Protein 5WXX (pdb70)

Structure (mmCIF, N/CA/C/O backbone):
data_5WXX
#
_entry.id   5WXX
#
_cell.length_a   128.751
_cell.length_b   128.751
_cell.length_c   46.182
_cell.angle_alpha   90.00
_cell.angle_beta   90.00
_cell.angle_gamma   120.00
#
_symmetry.space_group_name_H-M   'P 32 2 1'
#
loop_
_entity.id
_entity.type
_entity.pdbx_description
1 polymer McyF
2 non-polymer 'CITRIC ACID'
3 water water
#
loop_
_atom_site.group_PDB
_atom_site.id
_atom_site.type_symbol
_atom_site.label_atom_id
_atom_site.label_alt_id
_atom_site.label_comp_id
_atom_site.label_asym_id
_atom_site.label_entity_id
_atom_site.label_seq_id
_atom_site.pdbx_PDB_ins_code
_atom_site.Cartn_x
_atom_site.Cartn_y
_atom_site.Cartn_z
_atom_site.occupancy
_atom_site.B_iso_or_equiv
_atom_site.auth_seq_id
_atom_site.auth_comp_id
_atom_site.auth_asym_id
_atom_site.auth_atom_id
_atom_site.pdbx_PDB_model_num
ATOM 1 N N . LEU A 1 14 ? 23.755 40.951 16.592 1.00 67.45 5 LEU A N 1
ATOM 2 C CA . LEU A 1 14 ? 24.216 42.273 16.039 1.00 67.36 5 LEU A CA 1
ATOM 3 C C . LEU A 1 14 ? 23.316 42.764 14.892 1.00 62.16 5 LEU A C 1
ATOM 4 O O . LEU A 1 14 ? 23.060 42.012 13.947 1.00 61.21 5 LEU A O 1
ATOM 9 N N . PRO A 1 15 ? 22.844 44.026 14.965 1.00 56.98 6 PRO A N 1
ATOM 10 C CA . PRO A 1 15 ? 21.857 44.491 13.991 1.00 55.27 6 PRO A CA 1
ATOM 11 C C . PRO A 1 15 ? 22.485 44.897 12.649 1.00 53.71 6 PRO A C 1
ATOM 12 O O . PRO A 1 15 ? 23.499 45.598 12.628 1.00 52.45 6 PRO A O 1
ATOM 16 N N . ILE A 1 16 ? 21.877 44.453 11.549 1.00 50.74 7 ILE A N 1
ATOM 17 C CA . ILE A 1 16 ? 22.361 44.730 10.191 1.00 48.75 7 ILE A CA 1
ATOM 18 C C . ILE A 1 16 ? 21.395 45.662 9.447 1.00 47.30 7 ILE A C 1
ATOM 19 O O . ILE A 1 16 ? 20.201 45.376 9.352 1.00 45.61 7 ILE A O 1
ATOM 24 N N . LEU A 1 17 ? 21.927 46.762 8.911 1.00 45.80 8 LEU A N 1
ATOM 25 C CA . LEU A 1 17 ? 21.185 47.631 7.997 1.00 44.20 8 LEU A CA 1
ATOM 26 C C . LEU A 1 17 ? 21.353 47.131 6.567 1.00 43.34 8 LEU A C 1
ATOM 27 O O . LEU A 1 17 ? 22.474 46.918 6.115 1.00 43.86 8 LEU A O 1
ATOM 32 N N . GLY A 1 18 ? 20.234 46.935 5.874 1.00 42.20 9 GLY A N 1
ATOM 33 C CA . GLY A 1 18 ? 20.220 46.642 4.447 1.00 41.34 9 GLY A CA 1
ATOM 34 C C . GLY A 1 18 ? 19.902 47.910 3.673 1.00 41.35 9 GLY A C 1
ATOM 35 O O . GLY A 1 18 ? 18.980 48.637 4.033 1.00 42.63 9 GLY A O 1
ATOM 36 N N . VAL A 1 19 ? 20.665 48.175 2.616 1.00 40.42 10 VAL A N 1
ATOM 37 C CA . VAL A 1 19 ? 20.479 49.367 1.793 1.00 40.19 10 VAL A CA 1
ATOM 38 C C . VAL A 1 19 ? 20.216 48.948 0.354 1.00 39.64 10 VAL A C 1
ATOM 39 O O . VAL A 1 19 ? 21.101 48.419 -0.316 1.00 39.21 10 VAL A O 1
ATOM 43 N N . LEU A 1 20 ? 18.987 49.167 -0.105 1.00 39.87 11 LEU A N 1
ATOM 44 C CA . LEU A 1 20 ? 18.658 49.004 -1.510 1.00 40.95 11 LEU A CA 1
ATOM 45 C C . LEU A 1 20 ? 19.065 50.300 -2.206 1.00 39.77 11 LEU A C 1
ATOM 46 O O . LEU A 1 20 ? 18.365 51.302 -2.128 1.00 40.30 11 LEU A O 1
ATOM 51 N N . GLY A 1 21 ? 20.223 50.251 -2.859 1.00 40.09 12 GLY A N 1
ATOM 52 C CA . GLY A 1 21 ? 20.937 51.421 -3.347 1.00 38.97 12 GLY A CA 1
ATOM 53 C C . GLY A 1 21 ? 21.142 51.405 -4.845 1.00 39.20 12 GLY A C 1
ATOM 54 O O . GLY A 1 21 ? 20.461 50.684 -5.574 1.00 41.15 12 GLY A O 1
ATOM 55 N N . GLY A 1 22 ? 22.114 52.191 -5.293 1.00 39.00 13 GLY A N 1
ATOM 56 C CA . GLY A 1 22 ? 22.426 52.328 -6.709 1.00 38.60 13 GLY A CA 1
ATOM 57 C C . GLY A 1 22 ? 21.543 53.344 -7.404 1.00 39.03 13 GLY A C 1
ATOM 58 O O . GLY A 1 22 ? 21.529 53.406 -8.632 1.00 36.60 13 GLY A O 1
ATOM 67 N N . GLY A 1 24 ? 21.134 57.174 -7.025 1.00 36.57 15 GLY A N 1
ATOM 68 C CA . GLY A 1 24 ? 22.243 56.667 -7.843 1.00 37.53 15 GLY A CA 1
ATOM 69 C C . GLY A 1 24 ? 23.417 56.072 -7.060 1.00 38.58 15 GLY A C 1
ATOM 70 O O . GLY A 1 24 ? 23.417 56.077 -5.827 1.00 37.05 15 GLY A O 1
ATOM 71 N N . PRO A 1 25 ? 24.430 55.548 -7.779 1.00 39.04 16 PRO A N 1
ATOM 72 C CA . PRO A 1 25 ? 25.591 54.914 -7.146 1.00 38.11 16 PRO A CA 1
ATOM 73 C C . PRO A 1 25 ? 26.514 55.856 -6.376 1.00 36.48 16 PRO A C 1
ATOM 74 O O . PRO A 1 25 ? 27.077 55.455 -5.352 1.00 34.39 16 PRO A O 1
ATOM 78 N N . VAL A 1 26 ? 26.669 57.086 -6.864 1.00 35.09 17 VAL A N 1
ATOM 79 C CA . VAL A 1 26 ? 27.564 58.057 -6.238 1.00 35.54 17 VAL A CA 1
ATOM 80 C C . VAL A 1 26 ? 27.098 58.401 -4.825 1.00 36.70 17 VAL A C 1
ATOM 81 O O . VAL A 1 26 ? 27.907 58.405 -3.888 1.00 34.44 17 VAL A O 1
ATOM 85 N N . VAL A 1 27 ? 25.801 58.665 -4.668 1.00 36.46 18 VAL A N 1
ATOM 86 C CA . VAL A 1 27 ? 25.251 58.930 -3.335 1.00 36.15 18 VAL A CA 1
ATOM 87 C C . VAL A 1 27 ? 25.214 57.679 -2.452 1.00 34.98 18 VAL A C 1
ATOM 88 O O . VAL A 1 27 ? 25.356 57.783 -1.234 1.00 36.01 18 VAL A O 1
ATOM 92 N N . THR A 1 28 ? 25.025 56.508 -3.059 1.00 34.18 19 THR A N 1
ATOM 93 C CA . THR A 1 28 ? 25.037 55.241 -2.318 1.00 35.03 19 THR A CA 1
ATOM 94 C C . THR A 1 28 ? 26.387 55.007 -1.639 1.00 35.01 19 THR A C 1
ATOM 95 O O . THR A 1 28 ? 26.438 54.647 -0.464 1.00 36.10 19 THR A O 1
ATOM 99 N N . ALA A 1 29 ? 27.469 55.227 -2.383 1.00 33.91 20 ALA A N 1
ATOM 100 C CA . ALA A 1 29 ? 28.818 55.061 -1.861 1.00 33.80 20 ALA A CA 1
ATOM 101 C C . ALA A 1 29 ? 29.103 56.108 -0.790 1.00 34.15 20 ALA A C 1
ATOM 102 O O . ALA A 1 29 ? 29.673 55.805 0.261 1.00 33.88 20 ALA A O 1
ATOM 104 N N . GLU A 1 30 ? 28.680 57.337 -1.051 1.00 34.81 21 GLU A N 1
ATOM 105 C CA . GLU A 1 30 ? 28.842 58.411 -0.084 1.00 35.82 21 GLU A CA 1
ATOM 106 C C . GLU A 1 30 ? 28.040 58.172 1.212 1.00 35.38 21 GLU A C 1
ATOM 107 O O . GLU A 1 30 ? 28.521 58.505 2.291 1.00 34.38 21 GLU A O 1
ATOM 113 N N . PHE A 1 31 ? 26.850 57.577 1.106 1.00 34.21 22 PHE A N 1
ATOM 114 C CA . PHE A 1 31 ? 26.041 57.232 2.283 1.00 33.97 22 PHE A CA 1
ATOM 115 C C . PHE A 1 31 ? 26.741 56.201 3.174 1.00 35.46 22 PHE A C 1
ATOM 116 O O . PHE A 1 31 ? 26.756 56.345 4.394 1.00 34.50 22 PHE A O 1
ATOM 124 N N . LEU A 1 32 ? 27.305 55.162 2.562 1.00 36.24 23 LEU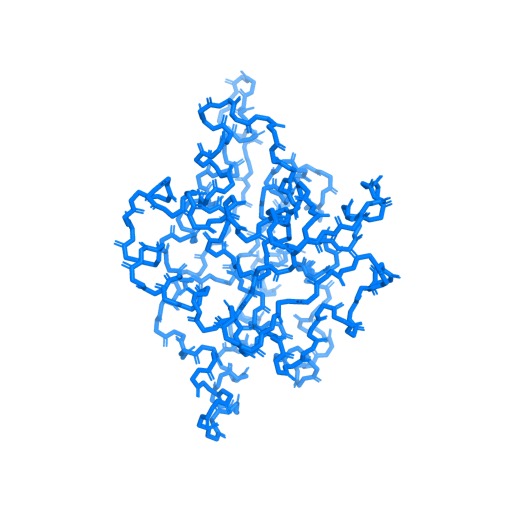 A N 1
ATOM 125 C CA . LEU A 1 32 ? 28.066 54.155 3.300 1.00 37.07 23 LEU A CA 1
ATOM 126 C C . LEU A 1 32 ? 29.254 54.790 4.035 1.00 37.55 23 LEU A C 1
ATOM 127 O O . LEU A 1 32 ? 29.554 54.443 5.178 1.00 36.79 23 LEU A O 1
ATOM 132 N N . LYS A 1 33 ? 29.914 55.727 3.365 1.00 37.19 24 LYS A N 1
ATOM 133 C CA . LYS A 1 33 ? 30.995 56.486 3.967 1.00 38.52 24 LYS A CA 1
ATOM 134 C C . LYS A 1 33 ? 30.485 57.306 5.164 1.00 38.08 24 LYS A C 1
ATOM 135 O O . LYS A 1 33 ? 31.098 57.294 6.233 1.00 36.07 24 LYS A O 1
ATOM 141 N N . SER A 1 34 ? 29.345 57.975 4.989 1.00 36.35 25 SER A N 1
ATOM 142 C CA . SER A 1 34 ? 28.703 58.724 6.074 1.00 37.03 25 SER A CA 1
ATOM 143 C C . SER A 1 34 ? 28.424 57.865 7.311 1.00 35.70 25 SER A C 1
ATOM 144 O O . SER A 1 34 ? 28.618 58.325 8.430 1.00 36.01 25 SER A O 1
ATOM 147 N N . ILE A 1 35 ? 27.980 56.629 7.099 1.00 34.83 26 ILE A N 1
ATOM 148 C CA . ILE A 1 35 ? 27.668 55.722 8.202 1.00 36.53 26 ILE A CA 1
ATOM 149 C C . ILE A 1 35 ? 28.869 55.535 9.137 1.00 38.83 26 ILE A C 1
ATOM 150 O O . ILE A 1 35 ? 28.703 55.523 10.361 1.00 39.60 26 ILE A O 1
ATOM 155 N N . TYR A 1 36 ? 30.069 55.427 8.569 1.00 39.17 27 TYR A N 1
ATOM 156 C CA . TYR A 1 36 ? 31.271 55.229 9.378 1.00 39.48 27 TYR A CA 1
ATOM 157 C C . TYR A 1 36 ? 31.895 56.526 9.860 1.00 40.79 27 TYR A C 1
ATOM 158 O O . TYR A 1 36 ? 32.435 56.561 10.965 1.00 42.81 27 TYR A O 1
ATOM 167 N N . GLU A 1 37 ? 31.804 57.589 9.061 1.00 40.94 28 GLU A N 1
ATOM 168 C CA . GLU A 1 37 ? 32.201 58.929 9.512 1.00 43.77 28 GLU A CA 1
ATOM 169 C C . GLU A 1 37 ? 31.440 59.391 10.755 1.00 44.36 28 GLU A C 1
ATOM 170 O O . GLU A 1 37 ? 32.022 60.025 11.628 1.00 43.59 28 GLU A O 1
ATOM 176 N N . TYR A 1 38 ? 30.143 59.084 10.811 1.00 45.62 29 TYR A N 1
ATOM 177 C CA . TYR A 1 38 ? 29.277 59.472 11.937 1.00 48.65 29 TYR A CA 1
ATOM 178 C C . TYR A 1 38 ? 29.345 58.519 13.141 1.00 49.06 29 TYR A C 1
ATOM 179 O O . TYR A 1 38 ? 28.952 58.897 14.246 1.00 49.73 29 TYR A O 1
ATOM 188 N N . ASN A 1 39 ? 29.805 57.286 12.924 1.00 48.24 30 ASN A N 1
ATOM 189 C CA . ASN A 1 39 ? 29.943 56.296 13.988 1.00 46.83 30 ASN A CA 1
ATOM 190 C C . ASN A 1 39 ? 31.390 55.821 14.134 1.00 45.54 30 ASN A C 1
ATOM 191 O O . ASN A 1 39 ? 31.666 54.631 13.991 1.00 45.00 30 ASN A O 1
ATOM 196 N N . PRO A 1 40 ? 32.321 56.747 14.429 1.00 45.56 31 PRO A N 1
ATOM 197 C CA . PRO A 1 40 ? 33.698 56.308 14.640 1.00 48.20 31 PRO A CA 1
ATOM 198 C C . PRO A 1 40 ? 33.789 55.378 15.849 1.00 49.59 31 PRO A C 1
ATOM 199 O O . PRO A 1 40 ? 33.148 55.633 16.870 1.00 49.53 31 PRO A O 1
ATOM 203 N N . PHE A 1 41 ? 34.541 54.294 15.709 1.00 50.14 32 PHE A N 1
ATOM 204 C CA . PHE A 1 41 ? 34.743 53.362 16.817 1.00 52.81 32 PHE A CA 1
ATOM 205 C C . PHE A 1 41 ? 35.640 53.961 17.904 1.00 50.99 32 PHE A C 1
ATOM 206 O O . PHE A 1 41 ? 36.434 54.870 17.644 1.00 49.82 32 PHE A O 1
ATOM 214 N N . ILE A 1 42 ? 35.479 53.459 19.125 1.00 54.14 33 ILE A N 1
ATOM 215 C CA . ILE A 1 42 ? 36.250 53.928 20.277 1.00 54.86 33 ILE A CA 1
ATOM 216 C C . ILE A 1 42 ? 37.576 53.173 20.358 1.00 53.25 33 ILE A C 1
ATOM 217 O O . ILE A 1 42 ? 38.628 53.784 20.248 1.00 52.32 33 ILE A O 1
ATOM 222 N N . ASP A 1 43 ? 37.513 51.859 20.560 1.00 52.69 34 ASP A N 1
ATOM 223 C CA . ASP A 1 43 ? 38.709 51.032 20.772 1.00 56.34 34 ASP A CA 1
ATOM 224 C C . ASP A 1 43 ? 39.010 50.147 19.575 1.00 57.00 34 ASP A C 1
ATOM 225 O O . ASP A 1 43 ? 40.118 50.171 19.042 1.00 56.97 34 ASP A O 1
ATOM 230 N N . LYS A 1 44 ? 38.020 49.345 19.194 1.00 57.22 35 LYS A N 1
ATOM 231 C CA . LYS A 1 44 ? 38.143 48.383 18.118 1.00 57.86 35 LYS A CA 1
ATOM 232 C C . LYS A 1 44 ? 37.119 48.643 17.007 1.00 57.15 35 LYS A C 1
ATOM 233 O O . LYS A 1 44 ? 35.966 49.003 17.256 1.00 54.27 35 LYS A O 1
ATOM 239 N N . GLU A 1 45 ? 37.595 48.436 15.784 1.00 53.87 36 GLU A N 1
ATOM 240 C CA . GLU A 1 45 ? 36.814 48.352 14.539 1.00 51.00 36 GLU A CA 1
ATOM 241 C C . GLU A 1 45 ? 35.555 47.496 14.642 1.00 47.09 36 GLU A C 1
ATOM 242 O O . GLU A 1 45 ? 34.536 47.786 14.005 1.00 45.39 36 GLU A O 1
ATOM 248 N N . GLN A 1 46 ? 35.655 46.433 15.439 1.00 45.06 37 GLN A N 1
ATOM 249 C CA . GLN A 1 46 ? 34.576 45.457 15.661 1.00 43.46 37 GLN A CA 1
ATOM 250 C C . GLN A 1 46 ? 33.296 46.051 16.274 1.00 41.82 37 GLN A C 1
ATOM 251 O O . GLN A 1 46 ? 32.251 45.407 16.249 1.00 42.09 37 GLN A O 1
ATOM 257 N N . GLU A 1 47 ? 33.383 47.264 16.816 1.00 40.79 38 GLU A N 1
ATOM 258 C CA . GLU A 1 47 ? 32.209 48.012 17.279 1.00 44.12 38 GLU A CA 1
ATOM 259 C C . GLU A 1 47 ? 31.337 48.583 16.149 1.00 45.31 38 GLU A C 1
ATOM 260 O O . GLU A 1 47 ? 30.172 48.907 16.378 1.00 44.75 38 GLU A O 1
ATOM 266 N N . SER A 1 48 ? 31.899 48.738 14.949 1.00 45.44 39 SER A N 1
ATOM 267 C CA . SER A 1 48 ? 31.307 49.611 13.931 1.00 43.10 39 SER A CA 1
ATOM 268 C C . SER A 1 48 ? 30.071 49.008 13.249 1.00 41.84 39 SER A C 1
ATOM 269 O O . SER A 1 48 ? 29.893 47.794 13.271 1.00 41.71 39 SER A O 1
ATOM 272 N N . PRO A 1 49 ? 29.205 49.861 12.653 1.00 41.25 40 PRO A N 1
ATOM 273 C CA . PRO A 1 49 ? 27.978 49.405 11.984 1.00 40.71 40 PRO A CA 1
ATOM 274 C C . PRO A 1 49 ? 28.144 48.306 10.931 1.00 40.85 40 PRO A C 1
ATOM 275 O O . PRO A 1 49 ? 29.045 48.374 10.097 1.00 41.86 40 PRO A O 1
ATOM 279 N N . ASN A 1 50 ? 27.260 47.315 10.978 1.00 40.71 41 ASN A N 1
ATOM 280 C CA . ASN A 1 50 ? 27.201 46.260 9.984 1.00 41.47 41 ASN A CA 1
ATOM 281 C C . ASN A 1 50 ? 26.134 46.603 8.946 1.00 41.77 41 ASN A C 1
ATOM 282 O O . ASN A 1 50 ? 24.965 46.800 9.292 1.00 41.46 41 ASN A O 1
ATOM 287 N N . VAL A 1 51 ? 26.550 46.675 7.682 1.00 39.84 42 VAL A N 1
ATOM 288 C CA . VAL A 1 51 ? 25.716 47.185 6.602 1.00 39.51 42 VAL A CA 1
ATOM 289 C C . VAL A 1 51 ? 25.847 46.297 5.367 1.00 39.84 42 VAL A C 1
ATOM 290 O O . VAL A 1 51 ? 26.956 45.882 5.016 1.00 39.55 42 VAL A O 1
ATOM 294 N N . ILE A 1 52 ? 24.713 46.007 4.727 1.00 39.06 43 ILE A N 1
ATOM 295 C CA . ILE A 1 52 ? 24.682 45.347 3.425 1.00 39.63 43 ILE A CA 1
ATOM 296 C C . ILE A 1 52 ? 24.186 46.366 2.420 1.00 40.12 43 ILE A C 1
ATOM 297 O O . ILE A 1 52 ? 23.102 46.915 2.598 1.00 41.96 43 ILE A O 1
ATOM 302 N N . VAL A 1 53 ? 24.972 46.619 1.372 1.00 39.43 44 VAL A N 1
ATOM 303 C CA . VAL A 1 53 ? 24.588 47.551 0.318 1.00 38.82 44 VAL A CA 1
ATOM 304 C C . VAL A 1 53 ? 24.392 46.779 -0.986 1.00 41.59 44 VAL A C 1
ATOM 305 O O . VAL A 1 53 ? 25.299 46.074 -1.429 1.00 42.83 44 VAL A O 1
ATOM 309 N N . PHE A 1 54 ? 23.191 46.887 -1.562 1.00 41.18 45 PHE A N 1
ATOM 310 C CA . PHE A 1 54 ? 22.913 46.472 -2.941 1.00 40.87 45 PHE A CA 1
ATOM 311 C C . PHE A 1 54 ? 22.953 47.735 -3.787 1.00 40.34 45 PHE A C 1
ATOM 312 O O . PHE A 1 54 ? 21.951 48.438 -3.900 1.00 42.00 45 PHE A O 1
ATOM 320 N N . SER A 1 55 ? 24.116 48.045 -4.348 1.00 40.80 46 SER A N 1
ATOM 321 C CA . SER A 1 55 ? 24.265 49.198 -5.224 1.00 39.15 46 SER A CA 1
ATOM 322 C C . SER A 1 55 ? 24.048 48.727 -6.652 1.00 40.61 46 SER A C 1
ATOM 323 O O . SER A 1 55 ? 24.986 48.279 -7.314 1.00 41.86 46 SER A O 1
ATOM 326 N N . PHE A 1 56 ? 22.800 48.814 -7.114 1.00 39.83 47 PHE A N 1
ATOM 327 C CA . PHE A 1 56 ? 22.428 48.396 -8.463 1.00 39.47 47 PHE A CA 1
ATOM 328 C C . PHE A 1 56 ? 21.974 49.583 -9.321 1.00 38.44 47 PHE A C 1
ATOM 329 O O . PHE A 1 56 ? 20.779 49.845 -9.416 1.00 39.27 47 PHE A O 1
ATOM 337 N N . PRO A 1 57 ? 22.921 50.301 -9.966 1.00 38.66 48 PRO A N 1
ATOM 338 C CA . PRO A 1 57 ? 22.532 51.410 -10.847 1.00 39.60 48 PRO A CA 1
ATOM 339 C C . PRO A 1 57 ? 21.655 51.017 -12.038 1.00 42.24 48 PRO A C 1
ATOM 340 O O . PRO A 1 57 ? 20.946 51.867 -12.566 1.00 42.63 48 PRO A O 1
ATOM 344 N N . SER A 1 58 ? 21.701 49.747 -12.440 1.00 44.45 49 SER A N 1
ATOM 345 C CA . SER A 1 58 ? 20.809 49.205 -13.468 1.00 46.96 49 SER A CA 1
ATOM 346 C C . SER A 1 58 ? 19.314 49.329 -13.136 1.00 47.40 49 SER A C 1
ATOM 347 O O . SER A 1 58 ? 18.480 49.143 -14.023 1.00 47.84 49 SER A O 1
ATOM 350 N N . ALA A 1 59 ? 18.980 49.594 -11.868 1.00 48.72 50 ALA A N 1
ATOM 351 C CA . ALA A 1 59 ? 17.624 50.014 -11.473 1.00 47.63 50 ALA A CA 1
ATOM 352 C C . ALA A 1 59 ? 17.094 51.018 -12.489 1.00 46.51 50 ALA A C 1
ATOM 353 O O . ALA A 1 59 ? 17.780 52.001 -12.774 1.00 46.34 50 ALA A O 1
ATOM 355 N N . PRO A 1 60 ? 15.894 50.779 -13.052 1.00 46.25 51 PRO A N 1
ATOM 356 C CA . PRO A 1 60 ? 15.336 51.756 -14.005 1.00 48.09 51 PRO A CA 1
ATOM 357 C C . PRO A 1 60 ? 15.286 53.189 -13.454 1.00 47.50 51 PRO A C 1
ATOM 358 O O . PRO A 1 60 ? 15.075 53.369 -12.252 1.00 46.16 51 PRO A O 1
ATOM 362 N N . ASP A 1 61 ? 15.500 54.179 -14.326 1.00 47.98 52 ASP A N 1
ATOM 363 C CA . ASP A 1 61 ? 15.307 55.600 -13.992 1.00 50.16 52 ASP A CA 1
ATOM 364 C C . ASP A 1 61 ? 13.936 55.768 -13.319 1.00 49.82 52 ASP A C 1
ATOM 365 O O . ASP A 1 61 ? 12.928 55.293 -13.848 1.00 50.22 52 ASP A O 1
ATOM 370 N N . ARG A 1 62 ? 13.912 56.413 -12.150 1.00 47.41 53 ARG A N 1
ATOM 371 C CA . ARG A 1 62 ? 12.692 56.492 -11.323 1.00 47.04 53 ARG A CA 1
ATOM 372 C C . ARG A 1 62 ? 11.629 57.405 -11.948 1.00 48.43 53 ARG A C 1
ATOM 373 O O . ARG A 1 62 ? 10.483 56.987 -12.136 1.00 45.12 53 ARG A O 1
ATOM 381 N N . THR A 1 63 ? 12.017 58.644 -12.252 1.00 49.09 54 THR A N 1
ATOM 382 C CA . THR A 1 63 ? 11.133 59.582 -12.948 1.00 52.42 54 THR A CA 1
ATOM 383 C C . THR A 1 63 ? 10.800 59.064 -14.355 1.00 54.68 54 THR A C 1
ATOM 384 O O . THR A 1 63 ? 9.647 59.162 -14.785 1.00 55.38 54 THR A O 1
ATOM 388 N N . GLY A 1 64 ? 11.798 58.500 -15.042 1.00 55.68 55 GLY A N 1
ATOM 389 C CA . GLY A 1 64 ? 11.606 57.834 -16.339 1.00 54.11 55 GLY A CA 1
ATOM 390 C C . GLY A 1 64 ? 10.511 56.778 -16.313 1.00 54.12 55 GLY A C 1
ATOM 391 O O . GLY A 1 64 ? 9.653 56.768 -17.191 1.00 54.84 55 GLY A O 1
ATOM 392 N N . SER A 1 65 ? 10.525 55.918 -15.290 1.00 53.96 56 SER A N 1
ATOM 393 C CA . SER A 1 65 ? 9.485 54.889 -15.097 1.00 56.35 56 SER A CA 1
ATOM 394 C C . SER A 1 65 ? 8.066 55.466 -14.935 1.00 58.56 56 SER A C 1
ATOM 395 O O . SER A 1 65 ? 7.083 54.811 -15.297 1.00 58.80 56 SER A O 1
ATOM 398 N N . ILE A 1 66 ? 7.973 56.673 -14.373 1.00 59.40 57 ILE A N 1
ATOM 399 C CA . ILE A 1 66 ? 6.704 57.394 -14.247 1.00 59.95 57 ILE A CA 1
ATOM 400 C C . ILE A 1 66 ? 6.318 58.064 -15.576 1.00 62.48 57 ILE A C 1
ATOM 401 O O . ILE A 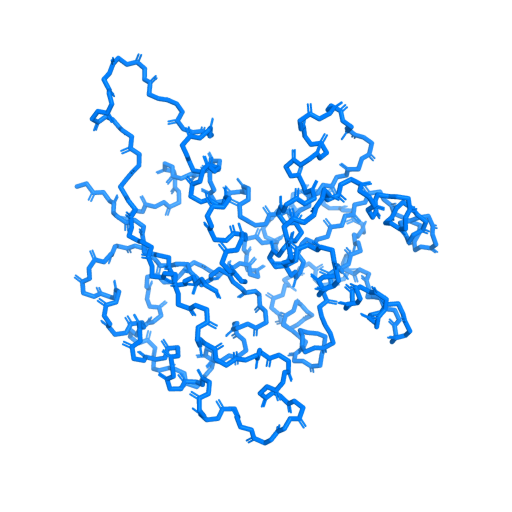1 66 ? 5.171 57.952 -16.001 1.00 61.18 57 ILE A O 1
ATOM 406 N N . ASP A 1 67 ? 7.266 58.759 -16.211 1.00 65.78 58 ASP A N 1
ATOM 407 C CA . ASP A 1 67 ? 7.013 59.490 -17.472 1.00 68.51 58 ASP A CA 1
ATOM 408 C C . ASP A 1 67 ? 6.670 58.563 -18.651 1.00 71.71 58 ASP A C 1
ATOM 409 O O . ASP A 1 67 ? 5.809 58.894 -19.468 1.00 72.93 58 ASP A O 1
ATOM 414 N N . SER A 1 68 ? 7.354 57.423 -18.741 1.00 73.27 59 SER A N 1
ATOM 415 C CA . SER A 1 68 ? 6.937 56.324 -19.619 1.00 73.95 59 SER A CA 1
ATOM 416 C C . SER A 1 68 ? 5.864 55.519 -18.870 1.00 75.85 59 SER A C 1
ATOM 417 O O . SER A 1 68 ? 5.460 55.898 -17.773 1.00 81.52 59 SER A O 1
ATOM 420 N N . GLY A 1 69 ? 5.407 54.407 -19.432 1.00 76.36 60 GLY A N 1
ATOM 421 C CA . GLY A 1 69 ? 4.351 53.617 -18.783 1.00 78.79 60 GLY A CA 1
ATOM 422 C C . GLY A 1 69 ? 4.828 52.503 -17.865 1.00 79.24 60 GLY A C 1
ATOM 423 O O . GLY A 1 69 ? 4.021 51.677 -17.433 1.00 82.49 60 GLY A O 1
ATOM 424 N N . LYS A 1 70 ? 6.118 52.501 -17.522 1.00 79.53 61 LYS A N 1
ATOM 425 C CA . LYS A 1 70 ? 6.798 51.291 -17.054 1.00 78.61 61 LYS A CA 1
ATOM 426 C C . LYS A 1 70 ? 7.034 51.264 -15.546 1.00 73.41 61 LYS A C 1
ATOM 427 O O . LYS A 1 70 ? 8.151 51.029 -15.075 1.00 75.29 61 LYS A O 1
ATOM 433 N N . GLU A 1 71 ? 5.959 51.479 -14.797 1.00 67.92 62 GLU A N 1
ATOM 434 C CA . GLU A 1 71 ? 6.009 51.425 -13.340 1.00 65.48 62 GLU A CA 1
ATOM 435 C C . GLU A 1 71 ? 6.111 49.985 -12.846 1.00 65.49 62 GLU A C 1
ATOM 436 O O . GLU A 1 71 ? 6.785 49.721 -11.846 1.00 62.83 62 GLU A O 1
ATOM 442 N N . ARG A 1 72 ? 5.462 49.061 -13.558 1.00 65.04 63 ARG A N 1
ATOM 443 C CA . ARG A 1 72 ? 5.487 47.638 -13.203 1.00 66.82 63 ARG A CA 1
ATOM 444 C C . ARG A 1 72 ? 6.910 47.085 -13.183 1.00 63.54 63 ARG A C 1
ATOM 445 O O . ARG A 1 72 ? 7.292 46.398 -12.235 1.00 61.77 63 ARG A O 1
ATOM 453 N N . GLU A 1 73 ? 7.673 47.388 -14.232 1.00 63.68 64 GLU A N 1
ATOM 454 C CA . GLU A 1 73 ? 9.097 47.030 -14.312 1.00 66.72 64 GLU A CA 1
ATOM 455 C C . GLU A 1 73 ? 9.852 47.494 -13.055 1.00 64.10 64 GLU A C 1
ATOM 456 O O . GLU A 1 73 ? 10.526 46.694 -12.398 1.00 61.74 64 GLU A O 1
ATOM 462 N N . PHE A 1 74 ? 9.704 48.774 -12.716 1.00 61.59 65 PHE A N 1
ATOM 463 C CA . PHE A 1 74 ? 10.388 49.351 -11.554 1.00 57.56 65 PHE A CA 1
ATOM 464 C C . PHE A 1 74 ? 9.945 48.741 -10.229 1.00 54.15 65 PHE A C 1
ATOM 465 O O . PHE A 1 74 ? 10.772 48.498 -9.349 1.00 53.64 65 PHE A O 1
ATOM 473 N N . ILE A 1 75 ? 8.645 48.505 -10.087 1.00 53.47 66 ILE A N 1
ATOM 474 C CA . ILE A 1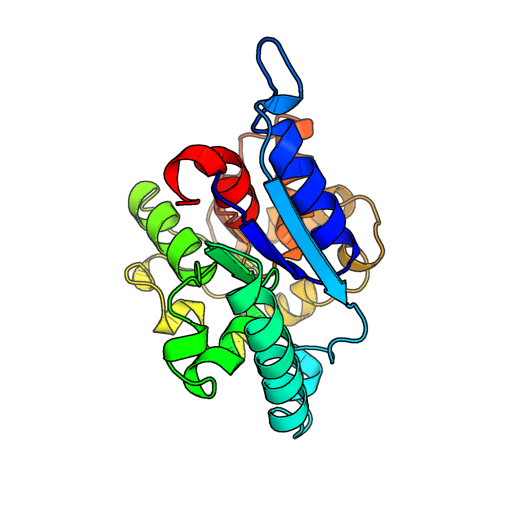 75 ? 8.100 47.916 -8.862 1.00 54.33 66 ILE A CA 1
ATOM 475 C C . ILE A 1 75 ? 8.647 46.506 -8.638 1.00 55.35 66 ILE A C 1
ATOM 476 O O . ILE A 1 75 ? 8.935 46.130 -7.497 1.00 53.75 66 ILE A O 1
ATOM 481 N N . ASP A 1 76 ? 8.788 45.741 -9.724 1.00 58.75 67 ASP A N 1
ATOM 482 C CA . ASP A 1 76 ? 9.338 44.382 -9.659 1.00 60.50 67 ASP A CA 1
ATOM 483 C C . ASP A 1 76 ? 10.789 44.407 -9.186 1.00 57.75 67 ASP A C 1
ATOM 484 O O . ASP A 1 76 ? 11.154 43.660 -8.278 1.00 56.97 67 ASP A O 1
ATOM 489 N N . PHE A 1 77 ? 11.599 45.283 -9.778 1.00 54.70 68 PHE A N 1
ATOM 490 C CA . PHE A 1 77 ? 12.973 45.503 -9.317 1.00 55.69 68 PHE A CA 1
ATOM 491 C C . PHE A 1 77 ? 13.028 45.712 -7.797 1.00 54.82 68 PHE A C 1
ATOM 492 O O . PHE A 1 77 ? 13.775 45.023 -7.092 1.00 53.34 68 PHE A O 1
ATOM 500 N N . ILE A 1 78 ? 12.215 46.643 -7.304 1.00 52.49 69 ILE A N 1
ATOM 501 C CA . ILE A 1 78 ? 12.169 46.946 -5.872 1.00 52.59 69 ILE A CA 1
ATOM 502 C C . ILE A 1 78 ? 11.720 45.722 -5.072 1.00 54.25 69 ILE A C 1
ATOM 503 O O . ILE A 1 78 ? 12.303 45.418 -4.027 1.00 56.22 69 ILE A O 1
ATOM 508 N N . GLN A 1 79 ? 10.705 45.016 -5.566 1.00 56.07 70 GLN A N 1
ATOM 509 C CA . GLN A 1 79 ? 10.161 43.856 -4.848 1.00 58.10 70 GLN A CA 1
ATOM 510 C C . GLN A 1 79 ? 11.138 42.674 -4.751 1.00 56.59 70 GLN A C 1
ATOM 511 O O . GLN A 1 79 ? 11.275 42.078 -3.677 1.00 55.42 70 GLN A O 1
ATOM 517 N N . VAL A 1 80 ? 11.807 42.338 -5.856 1.00 57.42 71 VAL A N 1
ATOM 518 C CA . VAL A 1 80 ? 12.737 41.193 -5.867 1.00 60.65 71 VAL A CA 1
ATOM 519 C C . VAL A 1 80 ? 13.876 41.436 -4.874 1.00 58.97 71 VAL A C 1
ATOM 520 O O . VAL A 1 80 ? 14.240 40.546 -4.111 1.00 59.07 71 VAL A O 1
ATOM 524 N N . ASN A 1 81 ? 14.418 42.652 -4.886 1.00 57.54 72 ASN A N 1
ATOM 525 C CA . ASN A 1 81 ? 15.527 43.014 -4.005 1.00 54.14 72 ASN A CA 1
ATOM 526 C C . ASN A 1 81 ? 15.140 43.209 -2.538 1.00 52.61 72 ASN A C 1
ATOM 527 O O . ASN A 1 81 ? 15.958 42.954 -1.652 1.00 51.72 72 ASN A O 1
ATOM 532 N N . LEU A 1 82 ? 13.904 43.630 -2.274 1.00 52.56 73 LEU A N 1
ATOM 533 C CA . LEU A 1 82 ? 13.384 43.615 -0.902 1.00 54.64 73 LEU A CA 1
ATOM 534 C C . LEU A 1 82 ? 13.241 42.180 -0.382 1.00 56.21 73 LEU A C 1
ATOM 535 O O . LEU A 1 82 ? 13.497 41.925 0.797 1.00 56.72 73 LEU A O 1
ATOM 540 N N . GLU A 1 83 ? 12.839 41.251 -1.251 1.00 59.14 74 GLU A N 1
ATOM 541 C CA . GLU A 1 83 ? 12.807 39.821 -0.891 1.00 63.14 74 GLU A CA 1
ATOM 542 C C . GLU A 1 83 ? 14.178 39.331 -0.410 1.00 60.68 74 GLU A C 1
ATOM 543 O O . GLU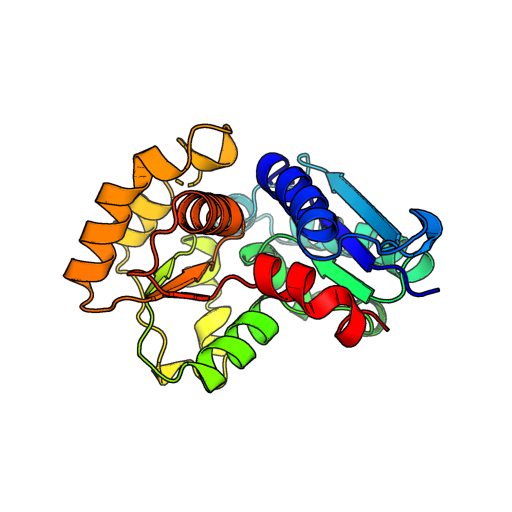 A 1 83 ? 14.271 38.709 0.647 1.00 60.73 74 GLU A O 1
ATOM 549 N N . HIS A 1 84 ? 15.232 39.639 -1.166 1.00 59.54 75 HIS A N 1
ATOM 550 C CA . HIS A 1 84 ? 16.602 39.278 -0.763 1.00 62.29 75 HIS A CA 1
ATOM 551 C C . HIS A 1 84 ? 16.979 39.905 0.580 1.00 59.71 75 HIS A C 1
ATOM 552 O O . HIS A 1 84 ? 17.375 39.199 1.510 1.00 59.89 75 HIS A O 1
ATOM 559 N N . LEU A 1 85 ? 16.845 41.229 0.669 1.00 57.19 76 LEU A N 1
ATOM 560 C CA . LEU A 1 85 ? 17.294 41.987 1.849 1.00 55.41 76 LEU A CA 1
ATOM 561 C C . LEU A 1 85 ? 16.498 41.700 3.122 1.00 57.26 76 LEU A C 1
ATOM 562 O O . LEU A 1 85 ? 17.041 41.846 4.222 1.00 57.26 76 LEU A O 1
ATOM 567 N N . ASN A 1 86 ? 15.229 41.301 2.983 1.00 60.90 77 ASN A N 1
ATOM 568 C CA . ASN A 1 86 ? 14.436 40.827 4.136 1.00 63.10 77 ASN A CA 1
ATOM 569 C C . ASN A 1 86 ? 15.047 39.619 4.837 1.00 61.71 77 ASN A C 1
ATOM 570 O O . ASN A 1 86 ? 14.980 39.517 6.060 1.00 63.13 77 ASN A O 1
ATOM 575 N N . LYS A 1 87 ? 15.632 38.711 4.061 1.00 62.80 78 LYS A N 1
ATOM 576 C CA . LYS A 1 87 ? 16.312 37.533 4.615 1.00 65.45 78 LYS A CA 1
ATOM 577 C C . LYS A 1 87 ? 17.653 37.874 5.274 1.00 63.22 78 LYS A C 1
ATOM 578 O O . LYS A 1 87 ? 18.061 37.199 6.219 1.00 63.74 78 LYS A O 1
ATOM 584 N N . LEU A 1 88 ? 18.328 38.913 4.777 1.00 59.86 79 LEU A N 1
ATOM 585 C CA . LEU A 1 88 ? 19.697 39.243 5.192 1.00 56.56 79 LEU A CA 1
ATOM 586 C C . LEU A 1 88 ? 19.805 40.307 6.289 1.00 53.97 79 LEU A C 1
ATOM 587 O O . LEU A 1 88 ? 20.683 40.210 7.142 1.00 53.80 79 LEU A O 1
ATOM 592 N N . ALA A 1 89 ? 18.935 41.318 6.258 1.00 53.58 80 ALA A N 1
ATOM 593 C CA . ALA A 1 89 ? 19.039 42.482 7.160 1.00 53.32 80 ALA A CA 1
ATOM 594 C C . ALA A 1 89 ? 17.913 42.543 8.192 1.00 53.17 80 ALA A C 1
ATOM 595 O O . ALA A 1 89 ? 16.863 41.925 8.020 1.00 53.31 80 ALA A O 1
ATOM 597 N N . ASP A 1 90 ? 18.155 43.309 9.253 1.00 52.93 81 ASP A N 1
ATOM 598 C CA . ASP A 1 90 ? 17.174 43.562 10.310 1.00 54.63 81 ASP A CA 1
ATOM 599 C C . ASP A 1 90 ? 16.360 44.843 10.066 1.00 55.32 81 ASP A C 1
ATOM 600 O O . ASP A 1 90 ? 15.195 44.912 10.462 1.00 56.02 81 ASP A O 1
ATOM 605 N N . CYS A 1 91 ? 16.987 45.854 9.455 1.00 54.47 82 CYS A N 1
ATOM 606 C CA . CYS A 1 91 ? 16.307 47.072 8.985 1.00 53.35 82 CYS A CA 1
ATOM 607 C C . CYS A 1 91 ? 16.716 47.343 7.549 1.00 50.07 82 CYS A C 1
ATOM 608 O O . CYS A 1 91 ? 17.844 47.046 7.171 1.00 48.85 82 CYS A O 1
ATOM 611 N N . ILE A 1 92 ? 15.803 47.908 6.761 1.00 46.43 83 ILE A N 1
ATOM 612 C CA . ILE A 1 92 ? 16.047 48.187 5.348 1.00 45.93 83 ILE A CA 1
ATOM 613 C C . ILE A 1 92 ? 15.774 49.664 5.037 1.00 44.46 83 ILE A C 1
ATOM 614 O O . ILE A 1 92 ? 14.836 50.255 5.568 1.00 44.25 83 ILE A O 1
ATOM 619 N N . VAL A 1 93 ? 16.619 50.244 4.183 1.00 42.38 84 VAL A N 1
ATOM 620 C CA . VAL A 1 93 ? 16.437 51.597 3.653 1.00 40.71 84 VAL A CA 1
ATOM 621 C C . VAL A 1 93 ? 16.564 51.530 2.133 1.00 39.93 84 VAL A C 1
ATOM 622 O O . VAL A 1 93 ? 17.484 50.886 1.615 1.00 38.98 84 VAL A O 1
ATOM 626 N N . ILE A 1 94 ? 15.638 52.183 1.432 1.00 38.32 85 ILE A N 1
ATOM 627 C CA . ILE A 1 94 ? 15.731 52.386 -0.008 1.00 38.83 85 ILE A CA 1
ATOM 628 C C . ILE A 1 94 ? 16.366 53.758 -0.187 1.00 38.74 85 ILE A C 1
ATOM 629 O O . ILE A 1 94 ? 15.765 54.770 0.171 1.00 36.53 85 ILE A O 1
ATOM 634 N N . GLY A 1 95 ? 17.575 53.792 -0.749 1.00 39.89 86 GLY A N 1
ATOM 635 C CA . GLY A 1 95 ? 18.370 55.035 -0.855 1.00 39.49 86 GLY A CA 1
ATOM 636 C C . GLY A 1 95 ? 17.962 55.998 -1.959 1.00 39.00 86 GLY A C 1
ATOM 637 O O . GLY A 1 95 ? 18.817 56.560 -2.656 1.00 37.67 86 GLY A O 1
ATOM 638 N N . CYS A 1 96 ? 16.657 56.221 -2.083 1.00 39.37 87 CYS A N 1
ATOM 639 C CA . CYS A 1 96 ? 16.069 57.010 -3.164 1.00 38.81 87 CYS A CA 1
ATOM 640 C C . CYS A 1 96 ? 14.667 57.385 -2.724 1.00 37.84 87 CYS A C 1
ATOM 641 O O . CYS A 1 96 ? 13.880 56.501 -2.375 1.00 37.18 87 CYS A O 1
ATOM 644 N N . CYS A 1 97 ? 14.363 58.683 -2.709 1.00 38.38 88 CYS A N 1
ATOM 645 C CA . CYS A 1 97 ? 13.045 59.150 -2.276 1.00 39.17 88 CYS A CA 1
ATOM 646 C C . CYS A 1 97 ? 11.974 58.780 -3.289 1.00 37.53 88 CYS A C 1
ATOM 647 O O . CYS A 1 97 ? 11.008 58.119 -2.933 1.00 34.91 88 CYS A O 1
ATOM 650 N N . THR A 1 98 ? 12.168 59.161 -4.548 1.00 38.13 89 THR A N 1
ATOM 651 C CA . THR A 1 98 ? 11.201 58.837 -5.613 1.00 40.32 89 THR A CA 1
ATOM 652 C C . THR A 1 98 ? 10.819 57.352 -5.628 1.00 40.76 89 THR A C 1
ATOM 653 O O . THR A 1 98 ? 9.646 57.026 -5.781 1.00 39.93 89 THR A O 1
ATOM 657 N N . ALA A 1 99 ? 11.801 56.475 -5.406 1.00 40.18 90 ALA A N 1
ATOM 658 C CA . ALA A 1 99 ? 11.580 55.020 -5.352 1.00 40.58 90 ALA A CA 1
ATOM 659 C C . ALA A 1 99 ? 10.517 54.560 -4.350 1.00 40.18 90 ALA A C 1
ATOM 660 O O . ALA A 1 99 ? 9.942 53.484 -4.515 1.00 40.22 90 ALA A O 1
ATOM 662 N N . HIS A 1 100 ? 10.260 55.366 -3.319 1.00 39.92 91 HIS A N 1
ATOM 663 C CA . HIS A 1 100 ? 9.218 55.072 -2.335 1.00 39.43 91 HIS A CA 1
ATOM 664 C C . HIS A 1 100 ? 7.798 55.037 -2.929 1.00 40.94 91 HIS A C 1
ATOM 665 O O . HIS A 1 100 ? 6.893 54.481 -2.311 1.00 38.69 91 HIS A O 1
ATOM 672 N N . TYR A 1 101 ? 7.606 55.610 -4.121 1.00 44.11 92 TYR A N 1
ATOM 673 C CA . TYR A 1 101 ? 6.314 55.509 -4.821 1.00 46.53 92 TYR A CA 1
ATOM 674 C C . TYR A 1 101 ? 5.860 54.062 -5.075 1.00 47.42 92 TYR A C 1
ATOM 675 O O . TYR A 1 101 ? 4.667 53.814 -5.166 1.00 47.79 92 TYR A O 1
ATOM 684 N N . ALA A 1 102 ? 6.805 53.130 -5.202 1.00 48.03 93 ALA A N 1
ATOM 685 C CA . ALA A 1 102 ? 6.490 51.714 -5.437 1.00 47.99 93 ALA A CA 1
ATOM 686 C C . ALA A 1 102 ? 5.868 50.985 -4.247 1.00 49.17 93 ALA A C 1
ATOM 687 O O . ALA A 1 102 ? 5.197 49.971 -4.445 1.00 50.97 93 ALA A O 1
ATOM 689 N N . LEU A 1 103 ? 6.067 51.501 -3.034 1.00 48.52 94 LEU A N 1
ATOM 690 C CA . LEU A 1 103 ? 5.710 50.785 -1.798 1.00 49.62 94 LEU A CA 1
ATOM 691 C C . LEU A 1 103 ? 4.238 50.352 -1.621 1.00 51.04 94 LEU A C 1
ATOM 692 O O . LEU A 1 103 ? 3.992 49.277 -1.074 1.00 50.25 94 LEU A O 1
ATOM 697 N N . PRO A 1 104 ? 3.259 51.166 -2.072 1.00 51.90 95 PRO A N 1
ATOM 698 C CA . PRO A 1 104 ? 1.859 50.715 -1.993 1.00 54.05 95 PRO A CA 1
ATOM 699 C C . PRO A 1 104 ? 1.564 49.420 -2.764 1.00 55.39 95 PRO A C 1
ATOM 700 O O . PRO A 1 104 ? 0.660 48.686 -2.381 1.00 56.78 95 PRO A O 1
ATOM 704 N N . GLN A 1 105 ? 2.343 49.148 -3.812 1.00 57.63 96 GLN A N 1
ATOM 705 C CA . GLN A 1 105 ? 2.209 47.945 -4.637 1.00 59.66 96 GLN A CA 1
ATOM 706 C C . GLN A 1 105 ? 2.969 46.720 -4.097 1.00 61.36 96 GLN A C 1
ATOM 707 O O . GLN A 1 105 ? 2.767 45.608 -4.590 1.00 65.47 96 GLN A O 1
ATOM 713 N N . ILE A 1 106 ? 3.832 46.918 -3.100 1.00 59.75 97 ILE A N 1
ATOM 714 C CA . ILE A 1 106 ? 4.649 45.847 -2.527 1.00 59.47 97 ILE A CA 1
ATOM 715 C C . ILE A 1 106 ? 3.870 45.226 -1.366 1.00 60.47 97 ILE A C 1
ATOM 716 O O . ILE A 1 106 ? 3.288 45.962 -0.572 1.00 58.86 97 ILE A O 1
ATOM 721 N N . PRO A 1 107 ? 3.869 43.878 -1.249 1.00 62.49 98 PRO A N 1
ATOM 722 C CA . PRO A 1 107 ? 3.239 43.211 -0.101 1.00 63.08 98 PRO A CA 1
ATOM 723 C C . PRO A 1 107 ? 3.731 43.712 1.256 1.00 63.27 98 PRO A C 1
ATOM 724 O O . PRO A 1 107 ? 4.895 44.082 1.388 1.00 64.31 98 PRO A O 1
ATOM 728 N N . GLU A 1 108 ? 2.848 43.698 2.251 1.00 65.92 99 GLU A N 1
ATOM 729 C CA . GLU A 1 108 ? 3.124 44.314 3.562 1.00 68.65 99 GLU A CA 1
ATOM 730 C C . GLU A 1 108 ? 4.251 43.620 4.342 1.00 68.59 99 GLU A C 1
ATOM 731 O O . GLU A 1 108 ? 4.934 44.262 5.143 1.00 67.33 99 GLU A O 1
ATOM 737 N N . ASN A 1 109 ? 4.425 42.317 4.117 1.00 70.27 100 ASN A N 1
ATOM 738 C CA . ASN A 1 109 ? 5.509 41.535 4.752 1.00 72.01 100 ASN A CA 1
ATOM 739 C C . ASN A 1 109 ? 6.926 41.981 4.363 1.00 69.73 100 ASN A C 1
ATOM 740 O O . ASN A 1 109 ? 7.842 41.923 5.185 1.00 72.54 100 ASN A O 1
ATOM 745 N N . LEU A 1 110 ? 7.095 42.441 3.125 1.00 66.01 101 LEU A N 1
ATOM 746 C CA . LEU A 1 110 ? 8.387 42.951 2.658 1.00 64.11 101 LEU A CA 1
ATOM 747 C C . LEU A 1 110 ? 8.717 44.374 3.142 1.00 62.18 101 LEU A C 1
ATOM 748 O O . LEU A 1 110 ? 9.805 44.868 2.854 1.00 61.49 101 LEU A O 1
ATOM 753 N N . LYS A 1 111 ? 7.793 45.028 3.856 1.00 58.43 102 LYS A N 1
ATOM 754 C CA . LYS A 1 111 ? 7.996 46.386 4.372 1.00 55.64 102 LYS A CA 1
ATOM 755 C C . LYS A 1 111 ? 8.027 46.472 5.902 1.00 55.48 102 LYS A C 1
ATOM 756 O O . LYS A 1 111 ? 8.088 47.575 6.443 1.00 53.38 102 LYS A O 1
ATOM 762 N N . ASP A 1 112 ? 8.017 45.328 6.593 1.00 58.67 103 ASP A N 1
ATOM 763 C CA . ASP A 1 112 ? 8.082 45.290 8.069 1.00 63.76 103 ASP A CA 1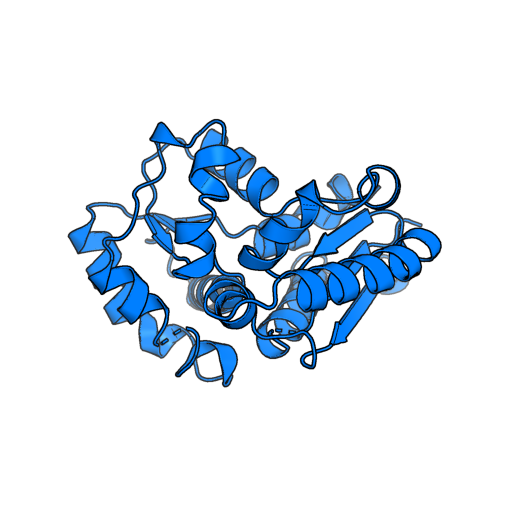
ATOM 764 C C . ASP A 1 112 ? 9.344 45.949 8.632 1.00 61.84 103 ASP A C 1
ATOM 765 O O . ASP A 1 112 ? 9.293 46.629 9.659 1.00 58.34 103 ASP A O 1
ATOM 770 N N . LYS A 1 113 ? 10.472 45.720 7.959 1.00 60.21 104 LYS A N 1
ATOM 771 C CA . LYS A 1 113 ? 11.780 46.208 8.405 1.00 58.85 104 LYS A CA 1
ATOM 772 C C . LYS A 1 113 ? 12.155 47.564 7.796 1.00 54.79 104 LYS A C 1
ATOM 773 O O . LYS A 1 113 ? 13.209 48.111 8.108 1.00 52.34 104 LYS A O 1
ATOM 779 N N . LEU A 1 114 ? 11.289 48.108 6.946 1.00 52.55 105 LEU A N 1
ATOM 780 C CA . LEU A 1 114 ? 11.607 49.296 6.173 1.00 51.96 105 LEU A CA 1
ATOM 781 C C . LEU A 1 114 ? 11.624 50.550 7.049 1.00 51.80 105 LEU A C 1
ATOM 782 O O . LEU A 1 114 ? 10.775 50.719 7.921 1.00 52.49 105 LEU A O 1
ATOM 787 N N . ILE A 1 115 ? 12.626 51.400 6.830 1.00 51.08 106 ILE A N 1
ATOM 788 C CA . ILE A 1 115 ? 12.690 52.734 7.415 1.00 49.42 106 ILE A CA 1
ATOM 789 C C . ILE A 1 115 ? 12.507 53.724 6.269 1.00 45.67 106 ILE A C 1
ATOM 790 O O . ILE A 1 115 ? 13.382 53.851 5.414 1.00 48.01 106 ILE A O 1
ATOM 795 N N . SER A 1 116 ? 11.376 54.422 6.269 1.00 42.27 107 SER A N 1
ATOM 796 C CA . SER A 1 116 ? 11.031 55.375 5.215 1.00 40.32 107 SER A CA 1
ATOM 797 C C . SER A 1 116 ? 11.817 56.682 5.340 1.00 39.63 107 SER A C 1
ATOM 798 O O . SER A 1 116 ? 11.800 57.328 6.389 1.00 38.12 107 SER A O 1
ATOM 801 N N . LEU A 1 117 ? 12.477 57.074 4.253 1.00 37.69 108 LEU A N 1
ATOM 802 C CA . LEU A 1 117 ? 13.129 58.379 4.156 1.00 38.15 108 LEU A CA 1
ATOM 803 C C . LEU A 1 117 ? 12.130 59.532 4.279 1.00 37.86 108 LEU A C 1
ATOM 804 O O . LEU A 1 117 ? 12.468 60.587 4.815 1.00 37.21 108 LEU A O 1
ATOM 809 N N . ILE A 1 118 ? 10.908 59.328 3.787 1.00 37.65 109 ILE A N 1
ATOM 810 C CA . ILE A 1 118 ? 9.846 60.327 3.927 1.00 39.03 109 ILE A CA 1
ATOM 811 C C . ILE A 1 118 ? 9.543 60.541 5.415 1.00 38.78 109 ILE A C 1
ATOM 812 O O . ILE A 1 118 ? 9.502 61.682 5.877 1.00 37.37 109 ILE A O 1
ATOM 817 N N . LYS A 1 119 ? 9.362 59.453 6.161 1.00 40.27 110 LYS A N 1
ATOM 818 C CA . LYS A 1 119 ? 9.082 59.552 7.606 1.00 42.76 110 LYS A CA 1
ATOM 819 C C . LYS A 1 119 ? 10.241 60.132 8.411 1.00 40.78 110 LYS A C 1
ATOM 820 O O . LYS A 1 119 ? 10.013 60.888 9.355 1.00 41.07 110 LYS A O 1
ATOM 826 N N . ILE A 1 120 ? 11.473 59.786 8.042 1.00 38.87 111 ILE A N 1
ATOM 827 C CA . ILE A 1 120 ? 12.655 60.355 8.698 1.00 37.70 111 ILE A CA 1
ATOM 828 C C . ILE A 1 120 ? 12.679 61.870 8.484 1.00 36.92 111 ILE A C 1
ATOM 829 O O . ILE A 1 120 ? 12.945 62.625 9.417 1.00 35.89 111 ILE A O 1
ATOM 834 N N . ALA A 1 121 ? 12.404 62.306 7.259 1.00 36.40 112 ALA A N 1
ATOM 835 C CA . ALA A 1 121 ? 12.312 63.737 6.967 1.00 37.56 112 ALA A CA 1
ATOM 836 C C . ALA A 1 121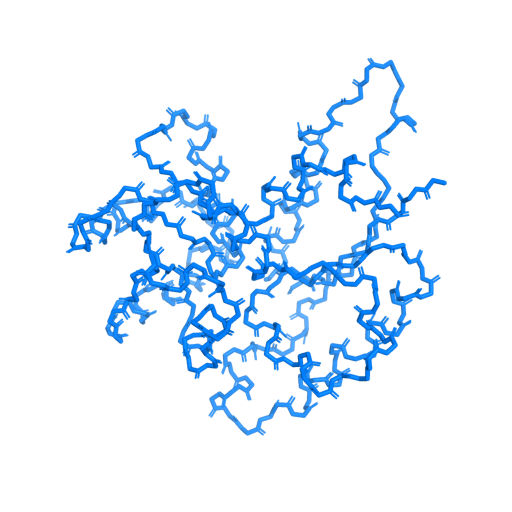 ? 11.203 64.400 7.789 1.00 37.04 112 ALA A C 1
ATOM 837 O O . ALA A 1 121 ? 11.408 65.467 8.363 1.00 35.95 112 ALA A O 1
ATOM 839 N N . ASP A 1 122 ? 10.048 63.742 7.856 1.00 38.53 113 ASP A N 1
ATOM 840 C CA . ASP A 1 122 ? 8.893 64.251 8.607 1.00 40.53 113 ASP A CA 1
ATOM 841 C C . ASP A 1 122 ? 9.208 64.467 10.090 1.00 40.78 113 ASP A C 1
ATOM 842 O O . ASP A 1 122 ? 8.909 65.524 10.633 1.00 40.26 113 ASP A O 1
ATOM 847 N N . GLN A 1 123 ? 9.821 63.471 10.726 1.00 43.36 114 GLN A N 1
ATOM 848 C CA . GLN A 1 123 ? 10.230 63.572 12.136 1.00 46.16 114 GLN A CA 1
ATOM 849 C C . GLN A 1 123 ? 11.181 64.742 12.385 1.00 46.55 114 GLN A C 1
ATOM 850 O O . GLN A 1 123 ? 11.025 65.476 13.365 1.00 46.89 114 GLN A O 1
ATOM 856 N N . GLU A 1 124 ? 12.149 64.908 11.489 1.00 46.50 115 GLU A N 1
ATOM 857 C CA . GLU A 1 124 ? 13.121 65.986 11.593 1.00 47.14 115 GLU A CA 1
ATOM 858 C C . GLU A 1 124 ? 12.438 67.339 11.436 1.00 44.53 115 GLU A C 1
ATOM 859 O O . GLU A 1 124 ? 12.657 68.249 12.237 1.00 41.85 115 GLU A O 1
ATOM 865 N N . LEU A 1 125 ? 11.610 67.471 10.404 1.00 43.43 116 LEU A N 1
ATOM 866 C CA . LEU A 1 125 ? 10.897 68.735 10.165 1.00 43.33 116 LEU A CA 1
ATOM 867 C C . LEU A 1 125 ? 9.980 69.102 11.336 1.00 43.33 116 LEU A C 1
ATOM 868 O O . LEU A 1 125 ? 9.849 70.274 11.669 1.00 43.11 116 LEU A O 1
ATOM 873 N N . GLN A 1 126 ? 9.362 68.104 11.961 1.00 45.54 117 GLN A N 1
ATOM 874 C CA . GLN A 1 126 ? 8.544 68.337 13.159 1.00 51.69 117 GLN A CA 1
ATOM 875 C C . GLN A 1 126 ? 9.339 69.015 14.295 1.00 51.35 117 GLN A C 1
ATOM 876 O O . GLN A 1 126 ? 8.832 69.926 14.941 1.00 51.21 117 GLN A O 1
ATOM 882 N N . GLU A 1 127 ? 10.580 68.585 14.513 1.00 52.01 118 GLU A N 1
ATOM 883 C CA . GLU A 1 127 ? 11.456 69.206 15.518 1.00 54.19 118 GLU A CA 1
ATOM 884 C C . GLU A 1 127 ? 11.914 70.610 15.119 1.00 50.53 118 GLU A C 1
ATOM 885 O O . GLU A 1 127 ? 11.908 71.526 15.943 1.00 49.86 118 GLU A O 1
ATOM 891 N N . TYR A 1 128 ? 12.289 70.777 13.854 1.00 47.50 119 TYR A N 1
ATOM 892 C CA . TYR A 1 128 ? 12.729 72.076 13.339 1.00 46.18 119 TYR A CA 1
ATOM 893 C C . TYR A 1 128 ? 11.595 73.106 13.311 1.00 47.47 119 TYR A C 1
ATOM 894 O O . TYR A 1 128 ? 11.803 74.268 13.665 1.00 46.24 119 TYR A O 1
ATOM 903 N N . ASN A 1 129 ? 10.413 72.675 12.866 1.00 49.35 120 ASN A N 1
ATOM 904 C CA . ASN A 1 129 ? 9.176 73.458 12.979 1.00 50.38 120 ASN A CA 1
ATOM 905 C C . ASN A 1 129 ? 9.229 74.831 12.291 1.00 50.35 120 ASN A C 1
ATOM 906 O O . ASN A 1 129 ? 8.721 75.823 12.814 1.00 50.68 120 ASN A O 1
ATOM 911 N N . GLU A 1 130 ? 9.847 74.871 11.114 1.00 51.54 121 GLU A N 1
ATOM 912 C CA . GLU A 1 130 ? 9.949 76.090 10.308 1.00 53.33 121 GLU A CA 1
ATOM 913 C C . GLU A 1 130 ? 9.673 75.713 8.853 1.00 50.22 121 GLU A C 1
ATOM 914 O O . GLU A 1 130 ? 9.936 74.570 8.469 1.00 49.41 121 GLU A O 1
ATOM 920 N N . PRO A 1 131 ? 9.156 76.657 8.036 1.00 48.09 122 PRO A N 1
ATOM 921 C CA . PRO A 1 131 ? 8.970 76.333 6.620 1.00 46.12 122 PRO A CA 1
ATOM 922 C C . PRO A 1 131 ? 10.278 76.002 5.899 1.00 44.99 122 PRO A C 1
ATOM 923 O O . PRO A 1 131 ? 11.300 76.647 6.145 1.00 45.82 122 PRO A O 1
ATOM 927 N N . THR A 1 132 ? 10.217 75.005 5.017 1.00 42.30 123 THR A N 1
ATOM 928 C CA . THR A 1 132 ? 11.394 74.397 4.405 1.00 40.69 123 THR A CA 1
ATOM 929 C C . THR A 1 132 ? 11.107 74.033 2.951 1.00 38.51 123 THR A C 1
ATOM 930 O O . THR A 1 132 ? 10.031 73.537 2.633 1.00 37.89 123 THR A O 1
ATOM 934 N N . LEU A 1 133 ? 12.092 74.260 2.085 1.00 37.32 124 LEU A N 1
ATOM 935 C CA . LEU A 1 133 ? 11.939 74.058 0.651 1.00 37.30 124 LEU A CA 1
ATOM 936 C C . LEU A 1 133 ? 12.227 72.604 0.265 1.00 36.60 124 LEU A C 1
ATOM 937 O O . LEU A 1 133 ? 13.322 72.096 0.502 1.00 37.08 124 LEU A O 1
ATOM 942 N N . LEU A 1 134 ? 11.243 71.942 -0.335 1.00 34.76 125 LEU A N 1
ATOM 943 C CA . LEU A 1 134 ? 11.421 70.571 -0.795 1.00 35.09 125 LEU A CA 1
ATOM 944 C C . LEU A 1 134 ? 12.195 70.543 -2.117 1.00 35.52 125 LEU A C 1
ATOM 945 O O . LEU A 1 134 ? 11.659 70.922 -3.163 1.00 34.73 125 LEU A O 1
ATOM 950 N N . LEU A 1 135 ? 13.452 70.102 -2.052 1.00 36.42 126 LEU A N 1
ATOM 951 C CA . LEU A 1 135 ? 14.281 69.907 -3.240 1.00 37.06 126 LEU A CA 1
ATOM 952 C C . LEU A 1 135 ? 14.129 68.471 -3.714 1.00 38.70 126 LEU A C 1
ATOM 953 O O . LEU A 1 135 ? 14.651 67.540 -3.095 1.00 39.97 126 LEU A O 1
ATOM 958 N N . ALA A 1 136 ? 13.406 68.291 -4.812 1.00 40.96 127 ALA A N 1
ATOM 959 C CA . ALA A 1 136 ? 13.059 66.957 -5.288 1.00 40.77 127 ALA A CA 1
ATOM 960 C C . ALA A 1 136 ? 12.793 66.955 -6.777 1.00 41.78 127 ALA A C 1
ATOM 961 O O . ALA A 1 136 ? 12.588 68.010 -7.382 1.00 40.74 127 ALA A O 1
ATOM 963 N N . SER A 1 137 ? 12.789 65.750 -7.346 1.00 43.73 128 SER A N 1
ATOM 964 C CA . SER A 1 137 ? 12.510 65.536 -8.766 1.00 45.45 128 SER A CA 1
ATOM 965 C C . SER A 1 137 ? 11.034 65.747 -9.087 1.00 45.06 128 SER A C 1
ATOM 966 O O . SER A 1 137 ? 10.190 65.693 -8.187 1.00 44.03 128 SER A O 1
ATOM 969 N N . THR A 1 138 ? 10.735 65.955 -10.372 1.00 45.11 129 THR A N 1
ATOM 970 C CA . THR A 1 138 ? 9.346 66.020 -10.864 1.00 44.74 129 THR A CA 1
ATOM 971 C C . THR A 1 138 ? 8.568 64.749 -10.544 1.00 42.15 129 THR A C 1
ATOM 972 O O . THR A 1 138 ? 7.379 64.814 -10.267 1.00 42.63 129 THR A O 1
ATOM 976 N N . GLY A 1 139 ? 9.241 63.601 -10.591 1.00 41.93 130 GLY A N 1
ATOM 977 C CA . GLY A 1 139 ? 8.630 62.326 -10.228 1.00 40.69 130 GLY A CA 1
ATOM 978 C C . GLY A 1 139 ? 8.148 62.292 -8.790 1.00 41.67 130 GLY A C 1
ATOM 979 O O . GLY A 1 139 ? 7.035 61.840 -8.509 1.00 43.17 130 GLY A O 1
ATOM 980 N N . THR A 1 140 ? 8.989 62.774 -7.878 1.00 41.16 131 THR A N 1
ATOM 981 C CA . THR A 1 140 ? 8.640 62.838 -6.455 1.00 40.71 131 THR A CA 1
ATOM 982 C C . THR A 1 140 ? 7.479 63.803 -6.240 1.00 39.56 131 THR A C 1
ATOM 983 O O . THR A 1 140 ? 6.569 63.515 -5.465 1.00 38.64 131 THR A O 1
ATOM 987 N N . TYR A 1 141 ? 7.511 64.932 -6.940 1.00 39.69 132 TYR A N 1
ATOM 988 C CA . TYR A 1 141 ? 6.397 65.882 -6.914 1.00 41.02 132 TYR A CA 1
ATOM 989 C C . TYR A 1 141 ? 5.100 65.337 -7.531 1.00 42.86 132 TYR A C 1
ATOM 990 O O . TYR A 1 141 ? 4.032 65.517 -6.952 1.00 43.87 132 TYR A O 1
ATOM 999 N N . GLN A 1 142 ? 5.187 64.658 -8.672 1.00 45.83 133 GLN A N 1
ATO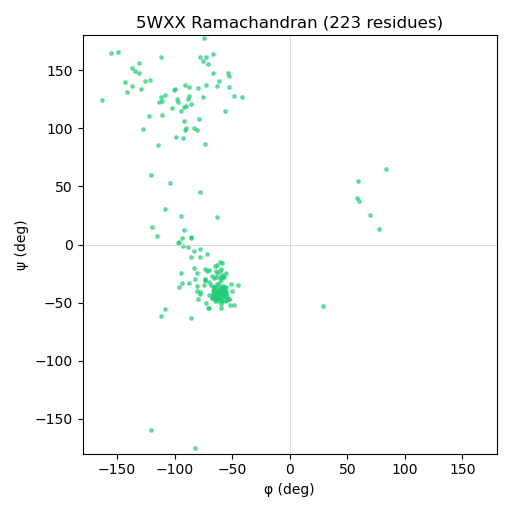M 1000 C CA . GLN A 1 142 ? 3.987 64.072 -9.302 1.00 48.92 133 GLN A CA 1
ATOM 1001 C C . GLN A 1 142 ? 3.301 63.054 -8.407 1.00 46.76 133 GLN A C 1
ATOM 1002 O O . GLN A 1 142 ? 2.076 63.047 -8.300 1.00 47.66 133 GLN A O 1
ATOM 1008 N N . LYS A 1 143 ? 4.101 62.207 -7.766 1.00 44.62 134 LYS A N 1
ATOM 1009 C CA . LYS A 1 143 ? 3.591 61.203 -6.836 1.00 44.64 134 LYS A CA 1
ATOM 1010 C C . LYS A 1 143 ? 3.227 61.743 -5.452 1.00 43.28 134 LYS A C 1
ATOM 1011 O O . LYS A 1 143 ? 2.629 61.017 -4.662 1.00 42.99 134 LYS A O 1
ATOM 1017 N N . LYS A 1 144 ? 3.610 62.988 -5.152 1.00 42.87 135 LYS A N 1
ATOM 1018 C CA . LYS A 1 144 ? 3.172 63.703 -3.940 1.00 44.60 135 LYS A CA 1
ATOM 1019 C C . LYS A 1 144 ? 3.593 62.977 -2.660 1.00 41.56 135 LYS A C 1
ATOM 1020 O O . LYS A 1 144 ? 2.869 62.955 -1.665 1.00 40.79 135 LYS A O 1
ATOM 1026 N N . LEU A 1 145 ? 4.790 62.405 -2.695 1.00 39.10 136 LEU A N 1
ATOM 1027 C CA . LEU A 1 145 ? 5.259 61.520 -1.629 1.00 38.74 136 LEU A CA 1
ATOM 1028 C C . LEU A 1 145 ? 5.376 62.271 -0.303 1.00 36.45 136 LEU A C 1
ATOM 1029 O O . LEU A 1 145 ? 4.982 61.768 0.739 1.00 36.48 136 LEU A O 1
ATOM 1034 N N . PHE A 1 146 ? 5.893 63.488 -0.354 1.00 35.46 137 PHE A N 1
ATOM 1035 C CA . PHE A 1 146 ? 6.065 64.278 0.856 1.00 37.73 137 PHE A CA 1
ATOM 1036 C C . PHE A 1 146 ? 4.766 64.909 1.342 1.00 38.88 137 PHE A C 1
ATOM 1037 O O . PHE A 1 146 ? 4.469 64.876 2.536 1.00 37.75 137 PHE A O 1
ATOM 1045 N N . GLN A 1 147 ? 3.987 65.437 0.405 1.00 40.04 138 GLN A N 1
ATOM 1046 C CA . GLN A 1 147 ? 2.697 66.047 0.710 1.00 42.77 138 GLN A CA 1
ATOM 1047 C C . GLN A 1 147 ? 1.722 65.009 1.318 1.00 42.59 138 GLN A C 1
ATOM 1048 O O . GLN A 1 147 ? 1.058 65.295 2.316 1.00 43.48 138 GLN A O 1
ATOM 1054 N N . GLU A 1 148 ? 1.681 63.800 0.751 1.00 40.99 139 GLU A N 1
ATOM 1055 C CA . GLU A 1 148 ? 0.825 62.714 1.264 1.00 41.65 139 GLU A CA 1
ATOM 1056 C C . GLU A 1 148 ? 1.391 61.946 2.469 1.00 40.87 139 GLU A C 1
ATOM 1057 O O . GLU A 1 148 ? 0.621 61.362 3.237 1.00 39.81 139 GLU A O 1
ATOM 1063 N N . GLY A 1 149 ? 2.716 61.941 2.633 1.00 39.91 140 GLY A N 1
ATOM 1064 C CA . GLY A 1 149 ? 3.369 61.184 3.710 1.00 39.35 140 GLY A CA 1
ATOM 1065 C C . GLY A 1 149 ? 3.684 61.939 4.996 1.00 39.32 140 GLY A C 1
ATOM 1066 O O . GLY A 1 149 ? 3.804 61.318 6.049 1.00 40.21 140 GLY A O 1
ATOM 1067 N N . CYS A 1 150 ? 3.822 63.262 4.933 1.00 38.72 141 CYS A N 1
ATOM 1068 C CA . CYS A 1 150 ? 4.303 64.039 6.086 1.00 40.12 141 CYS A CA 1
ATOM 1069 C C . CYS A 1 150 ? 3.183 64.685 6.894 1.00 39.72 141 CYS A C 1
ATOM 1070 O O . CYS A 1 150 ? 2.375 65.431 6.349 1.00 41.28 141 CYS A O 1
ATOM 1073 N N . THR A 1 151 ? 3.167 64.412 8.197 1.00 39.34 142 THR A N 1
ATOM 1074 C CA . THR A 1 151 ? 2.323 65.140 9.156 1.00 40.59 142 THR A CA 1
ATOM 1075 C C . THR A 1 151 ? 2.601 66.642 9.147 1.00 40.23 142 THR A C 1
ATOM 1076 O O . THR A 1 151 ? 1.719 67.443 9.455 1.00 42.28 142 THR A O 1
ATOM 1080 N N . THR A 1 152 ? 3.830 67.009 8.796 1.00 38.75 143 THR A N 1
ATOM 1081 C CA . THR A 1 152 ? 4.256 68.393 8.697 1.00 38.51 143 THR A CA 1
ATOM 1082 C C . THR A 1 152 ? 4.144 68.955 7.280 1.00 37.17 143 THR A C 1
ATOM 1083 O O . THR A 1 152 ? 4.831 69.918 6.955 1.00 37.46 143 THR A O 1
ATOM 1087 N N . ALA A 1 153 ? 3.273 68.391 6.442 1.00 37.29 144 ALA A N 1
ATOM 1088 C CA . ALA A 1 153 ? 3.093 68.876 5.060 1.00 38.78 144 ALA A CA 1
ATOM 1089 C C . ALA A 1 153 ? 2.858 70.386 4.947 1.00 39.53 144 ALA A C 1
ATOM 1090 O O . ALA A 1 153 ? 3.304 71.002 3.974 1.00 37.14 144 ALA A O 1
ATOM 1092 N N . ASP A 1 154 ? 2.180 70.971 5.940 1.00 41.51 145 ASP A N 1
ATOM 1093 C CA . ASP A 1 154 ? 1.923 72.423 5.977 1.00 44.85 145 ASP A CA 1
ATOM 1094 C C . ASP A 1 154 ? 3.184 73.293 6.079 1.00 44.17 145 ASP A C 1
ATOM 1095 O O . ASP A 1 154 ? 3.158 74.452 5.668 1.00 43.02 145 ASP A O 1
ATOM 1100 N N . LEU A 1 155 ? 4.275 72.734 6.614 1.00 44.32 146 LEU A N 1
ATOM 1101 C CA . LEU A 1 155 ? 5.585 73.406 6.655 1.00 43.80 146 LEU A CA 1
ATOM 1102 C C . LEU A 1 155 ? 6.457 73.177 5.406 1.00 42.55 146 LEU A C 1
ATOM 1103 O O . LEU A 1 155 ? 7.557 73.715 5.320 1.00 40.57 146 LEU A O 1
ATOM 1108 N N . ILE A 1 156 ? 5.981 72.385 4.450 1.00 42.05 147 ILE A N 1
ATOM 1109 C CA . ILE A 1 156 ? 6.745 72.073 3.246 1.00 41.30 147 ILE A CA 1
ATOM 1110 C C . ILE A 1 156 ? 6.388 73.075 2.158 1.00 39.78 147 ILE A C 1
ATOM 1111 O O . ILE A 1 156 ? 5.241 73.150 1.744 1.00 41.36 147 ILE A O 1
ATOM 1116 N N . ILE A 1 157 ? 7.379 73.834 1.699 1.00 39.10 148 ILE A N 1
ATOM 1117 C CA . ILE A 1 157 ? 7.220 74.732 0.555 1.00 39.35 148 ILE A CA 1
ATOM 1118 C C . ILE A 1 157 ? 7.532 73.952 -0.721 1.00 37.61 148 ILE A C 1
ATOM 1119 O O . ILE A 1 157 ? 8.611 73.377 -0.844 1.00 36.88 148 ILE A O 1
ATOM 1124 N N . SER A 1 158 ? 6.595 73.946 -1.666 1.00 37.07 149 SER A N 1
ATOM 1125 C CA . SER A 1 158 ? 6.776 73.246 -2.943 1.00 37.65 149 SER A CA 1
ATOM 1126 C C . SER A 1 158 ? 7.463 74.142 -3.969 1.00 37.43 149 SER A C 1
ATOM 1127 O O . SER A 1 158 ? 7.129 75.316 -4.098 1.00 39.09 149 SER A O 1
ATOM 1130 N N . LEU A 1 159 ? 8.440 73.592 -4.682 1.00 36.51 150 LEU A N 1
ATOM 1131 C CA . LEU A 1 159 ? 9.017 74.276 -5.829 1.00 36.50 150 LEU A CA 1
ATOM 1132 C C . LEU A 1 159 ? 7.963 74.387 -6.926 1.00 35.73 150 LEU A C 1
ATOM 1133 O O . LEU A 1 159 ? 7.120 73.505 -7.072 1.00 34.80 150 LEU A O 1
ATOM 1138 N N . SER A 1 160 ? 8.029 75.468 -7.698 1.00 35.18 151 SER A N 1
ATOM 1139 C CA . SER A 1 160 ? 7.241 75.592 -8.924 1.00 35.99 151 SER A CA 1
ATOM 1140 C C . SER A 1 160 ? 7.722 74.575 -9.946 1.00 37.20 151 SER A C 1
ATOM 1141 O O . SER A 1 160 ? 8.819 74.036 -9.814 1.00 35.61 151 SER A O 1
ATOM 1144 N N . GLU A 1 161 ? 6.913 74.341 -10.974 1.00 40.40 152 GLU A N 1
ATOM 1145 C CA . GLU A 1 161 ? 7.281 73.410 -12.048 1.00 44.28 152 GLU A CA 1
ATOM 1146 C C . GLU A 1 161 ? 8.608 73.765 -12.718 1.00 42.32 152 GLU A C 1
ATOM 1147 O O . GLU A 1 161 ? 9.430 72.886 -12.941 1.00 41.66 152 GLU A O 1
ATOM 1153 N N . SER A 1 162 ? 8.821 75.045 -13.012 1.00 42.10 153 SER A N 1
ATOM 1154 C CA . SER A 1 162 ? 10.077 75.511 -13.626 1.00 43.17 153 SER A CA 1
ATOM 1155 C C . SER A 1 162 ? 11.308 75.240 -12.760 1.00 41.04 153 SER A C 1
ATOM 1156 O O . SER A 1 162 ? 12.349 74.841 -13.268 1.00 39.78 153 SER A O 1
ATOM 1159 N N . ASP A 1 163 ? 11.181 75.478 -11.459 1.00 39.10 154 ASP A N 1
ATOM 1160 C CA . ASP A 1 163 ? 12.284 75.263 -10.531 1.00 39.50 154 ASP A CA 1
ATOM 1161 C C . ASP A 1 163 ? 12.534 73.772 -10.283 1.00 39.06 154 ASP A C 1
ATOM 1162 O O . ASP A 1 163 ? 13.672 73.384 -10.051 1.00 38.50 154 ASP A O 1
ATOM 1167 N N . GLN A 1 164 ? 11.486 72.948 -10.357 1.00 38.08 155 GLN A N 1
ATOM 1168 C CA . GLN A 1 164 ? 11.659 71.492 -10.360 1.00 39.81 155 GLN A CA 1
ATOM 1169 C C . GLN A 1 164 ? 12.542 71.013 -11.513 1.00 41.38 155 GLN A C 1
ATOM 1170 O O . GLN A 1 164 ? 13.395 70.146 -11.313 1.00 41.01 155 GLN A O 1
ATOM 1176 N N . LYS A 1 165 ? 12.348 71.585 -12.700 1.00 43.53 156 LYS A N 1
ATOM 1177 C CA . LYS A 1 165 ? 13.177 71.238 -13.860 1.00 47.21 156 LYS A CA 1
ATOM 1178 C C . LYS A 1 165 ? 14.635 71.660 -13.673 1.00 45.26 156 LYS A C 1
ATOM 1179 O O . LYS A 1 165 ? 15.531 70.941 -14.091 1.00 44.97 156 LYS A O 1
ATOM 1185 N N . LEU A 1 166 ? 14.870 72.806 -13.036 1.00 44.95 157 LEU A N 1
ATOM 1186 C CA . LEU A 1 166 ? 16.232 73.237 -12.691 1.00 45.38 157 LEU A CA 1
ATOM 1187 C C . LEU A 1 166 ? 16.901 72.310 -11.678 1.00 44.40 157 LEU A C 1
ATOM 1188 O O . LEU A 1 166 ? 18.090 72.025 -11.794 1.00 44.67 157 LEU A O 1
ATOM 1193 N N . ILE A 1 167 ? 16.145 71.857 -10.680 1.00 44.29 158 ILE A N 1
ATOM 1194 C CA . ILE A 1 167 ? 16.650 70.865 -9.717 1.00 45.22 158 ILE A CA 1
ATOM 1195 C C . ILE A 1 167 ? 17.056 69.586 -10.449 1.00 45.96 158 ILE A C 1
ATOM 1196 O O . ILE A 1 167 ? 18.073 68.978 -10.128 1.00 44.51 158 ILE A O 1
ATOM 1201 N N . HIS A 1 168 ? 16.255 69.203 -11.437 1.00 48.72 159 HIS A N 1
ATOM 1202 C CA . HIS A 1 168 ? 16.557 68.063 -12.306 1.00 52.02 159 HIS A CA 1
ATOM 1203 C C . HIS A 1 168 ? 17.923 68.186 -12.980 1.00 52.37 159 HIS A C 1
ATOM 1204 O O . HIS A 1 168 ? 18.699 67.236 -12.976 1.00 51.80 159 HIS A O 1
ATOM 1211 N N . GLU A 1 169 ? 18.214 69.351 -13.505 1.00 54.23 160 GLU A N 1
ATOM 1212 C CA . GLU A 1 169 ? 19.471 69.609 -14.150 1.00 57.63 160 GLU A CA 1
ATOM 1213 C C . GLU A 1 169 ? 20.619 69.479 -13.189 1.00 53.48 160 GLU A C 1
ATOM 1214 O O . GLU A 1 169 ? 21.587 68.881 -13.511 1.00 51.92 160 GLU A O 1
ATOM 1228 N N . ILE A 1 171 ? 20.697 67.745 -10.426 1.00 42.78 162 ILE A N 1
ATOM 1229 C CA . ILE A 1 171 ? 20.788 66.335 -10.047 1.00 44.20 162 ILE A CA 1
ATOM 1230 C C . ILE A 1 171 ? 21.554 65.527 -11.098 1.00 43.68 162 ILE A C 1
ATOM 1231 O O . ILE A 1 171 ? 22.517 64.837 -10.765 1.00 43.00 162 ILE A O 1
ATOM 1236 N N . TYR A 1 172 ? 21.128 65.637 -12.356 1.00 45.05 163 TYR A N 1
ATOM 1237 C CA . TYR A 1 172 ? 21.672 64.820 -13.448 1.00 46.53 163 TYR A CA 1
ATOM 1238 C C . TYR A 1 172 ? 23.000 65.321 -14.012 1.00 47.48 163 TYR A C 1
ATOM 1239 O O . TYR A 1 172 ? 23.868 64.509 -14.297 1.00 49.76 163 TYR A O 1
ATOM 1248 N N . LYS A 1 173 ? 23.169 66.634 -14.158 1.00 48.83 164 LYS A N 1
ATOM 1249 C CA . LYS A 1 173 ? 24.406 67.193 -14.735 1.00 50.83 164 LYS A CA 1
ATOM 1250 C C . LYS A 1 173 ? 25.555 67.326 -13.736 1.00 49.92 164 LYS A C 1
ATOM 1251 O O . LYS A 1 173 ? 26.717 67.257 -14.142 1.00 51.72 164 LYS A O 1
ATOM 1257 N N . VAL A 1 174 ? 25.250 67.529 -12.451 1.00 45.88 165 VAL A N 1
ATOM 1258 C CA . VAL A 1 174 ? 26.293 67.738 -11.433 1.00 44.44 165 VAL A CA 1
ATOM 1259 C C . VAL A 1 174 ? 26.397 66.579 -10.444 1.00 43.88 165 VAL A C 1
ATOM 1260 O O . VAL A 1 174 ? 27.442 65.928 -10.358 1.00 43.28 165 VAL A O 1
ATOM 1264 N N . LEU A 1 175 ? 25.322 66.320 -9.705 1.00 43.08 166 LEU A N 1
ATOM 1265 C CA . LEU A 1 175 ? 25.410 65.484 -8.505 1.00 42.00 166 LEU A CA 1
ATOM 1266 C C . LEU A 1 175 ? 25.615 64.014 -8.828 1.00 39.95 166 LEU A C 1
ATOM 1267 O O . LEU A 1 175 ? 26.520 63.378 -8.283 1.00 38.11 166 LEU A O 1
ATOM 1272 N N . LYS A 1 176 ? 24.785 63.487 -9.721 1.00 38.98 167 LYS A N 1
ATOM 1273 C CA . LYS A 1 176 ? 24.884 62.088 -10.144 1.00 39.85 167 LYS A CA 1
ATOM 1274 C C . LYS A 1 176 ? 26.193 61.741 -10.873 1.00 40.57 167 LYS A C 1
ATOM 1275 O O . LYS A 1 176 ? 26.638 60.596 -10.801 1.00 41.22 167 LYS A O 1
ATOM 1281 N N . ARG A 1 177 ? 26.805 62.720 -11.546 1.00 41.21 168 ARG A N 1
ATOM 1282 C CA . ARG A 1 177 ? 28.074 62.511 -12.261 1.00 43.36 168 ARG A CA 1
ATOM 1283 C C . ARG A 1 177 ? 29.300 62.685 -11.370 1.00 42.40 168 ARG A C 1
ATOM 1284 O O . ARG A 1 177 ? 30.424 62.677 -11.869 1.00 42.84 168 ARG A O 1
ATOM 1292 N N . GLY A 1 178 ? 29.098 62.865 -10.065 1.00 42.93 169 GLY A N 1
ATOM 1293 C CA . GLY A 1 178 ? 30.201 62.933 -9.112 1.00 41.87 169 GLY A CA 1
ATOM 1294 C C . GLY A 1 178 ? 30.959 64.243 -9.070 1.00 42.39 169 GLY A C 1
ATOM 1295 O O . GLY A 1 178 ? 32.030 64.300 -8.478 1.00 41.89 169 GLY A O 1
ATOM 1296 N N . HIS A 1 179 ? 30.417 65.302 -9.671 1.00 44.79 170 HIS A N 1
ATOM 1297 C CA . HIS A 1 179 ? 31.075 66.617 -9.640 1.00 46.68 170 HIS A CA 1
ATOM 1298 C C . HIS A 1 179 ? 30.846 67.294 -8.300 1.00 46.48 170 HIS A C 1
ATOM 1299 O O . HIS A 1 179 ? 29.933 66.919 -7.558 1.00 47.15 170 HIS A O 1
ATOM 1306 N N . ASP A 1 180 ? 31.678 68.290 -8.004 1.00 47.20 171 ASP A N 1
ATOM 1307 C CA . ASP A 1 180 ? 31.673 68.977 -6.706 1.00 48.22 171 ASP A CA 1
ATOM 1308 C C . ASP A 1 180 ? 30.277 69.543 -6.398 1.00 46.70 171 ASP A C 1
ATOM 1309 O O . ASP A 1 180 ? 29.819 70.437 -7.107 1.00 49.25 171 ASP A O 1
ATOM 1314 N N . PRO A 1 181 ? 29.600 69.027 -5.347 1.00 45.77 172 PRO A N 1
ATOM 1315 C CA . PRO A 1 181 ? 28.265 69.544 -4.995 1.00 46.11 172 PRO A CA 1
ATOM 1316 C C . PRO A 1 181 ? 28.206 71.049 -4.695 1.00 46.90 172 PRO A C 1
ATOM 1317 O O . PRO A 1 181 ? 27.154 71.670 -4.879 1.00 45.06 172 PRO A O 1
ATOM 1321 N N . LEU A 1 182 ? 29.326 71.626 -4.253 1.00 46.21 173 LEU A N 1
ATOM 1322 C CA . LEU A 1 182 ? 29.402 73.064 -3.994 1.00 46.67 173 LEU A CA 1
ATOM 1323 C C . LEU A 1 182 ? 29.249 73.924 -5.253 1.00 44.64 173 LEU A C 1
ATOM 1324 O O . LEU A 1 182 ? 28.938 75.109 -5.140 1.00 45.15 173 LEU A O 1
ATOM 1329 N N . SER A 1 183 ? 29.438 73.343 -6.439 1.00 43.78 174 SER A N 1
ATOM 1330 C CA . SER A 1 183 ? 29.208 74.074 -7.686 1.00 44.87 174 SER A CA 1
ATOM 1331 C C . SER A 1 183 ? 27.743 74.499 -7.911 1.00 44.98 174 SER A C 1
ATOM 1332 O O . SER A 1 183 ? 27.503 75.435 -8.659 1.00 47.12 174 SER A O 1
ATOM 1335 N N . ILE A 1 184 ? 26.779 73.826 -7.273 1.00 44.56 175 ILE A N 1
ATOM 1336 C CA . ILE A 1 184 ? 25.367 74.256 -7.320 1.00 43.56 175 ILE A CA 1
ATOM 1337 C C . ILE A 1 184 ? 24.916 75.100 -6.118 1.00 43.96 175 ILE A C 1
ATOM 1338 O O . ILE A 1 184 ? 23.745 75.476 -6.046 1.00 44.03 175 ILE A O 1
ATOM 1343 N N . LEU A 1 185 ? 25.825 75.402 -5.190 1.00 44.34 176 LEU A N 1
ATOM 1344 C CA . LEU A 1 185 ? 25.474 76.119 -3.960 1.00 48.30 176 LEU A CA 1
ATOM 1345 C C . LEU A 1 185 ? 24.839 77.497 -4.217 1.00 50.44 176 LEU A C 1
ATOM 1346 O O . LEU A 1 185 ? 23.906 77.885 -3.514 1.00 48.80 176 LEU A O 1
ATOM 1351 N N . ARG A 1 186 ? 25.345 78.228 -5.209 1.00 54.38 177 ARG A N 1
ATOM 1352 C CA . ARG A 1 186 ? 24.791 79.544 -5.550 1.00 57.82 177 ARG A CA 1
ATOM 1353 C C . ARG A 1 186 ? 23.364 79.433 -6.073 1.00 53.27 177 ARG A C 1
ATOM 1354 O O . ARG A 1 186 ? 22.499 80.201 -5.656 1.00 52.24 177 ARG A O 1
ATOM 1362 N N . ASP A 1 187 ? 23.121 78.480 -6.973 1.00 50.32 178 ASP A N 1
ATOM 1363 C CA . ASP A 1 187 ? 21.759 78.216 -7.457 1.00 50.34 178 ASP A CA 1
ATOM 1364 C C . ASP A 1 187 ? 20.824 77.836 -6.302 1.00 47.25 178 ASP A C 1
ATOM 1365 O O . ASP A 1 187 ? 19.680 78.289 -6.255 1.00 46.69 178 ASP A O 1
ATOM 1370 N N . ILE A 1 188 ? 21.319 77.035 -5.359 1.00 44.10 179 ILE A N 1
ATOM 1371 C CA . ILE A 1 188 ? 20.514 76.622 -4.204 1.00 43.67 179 ILE A CA 1
ATOM 1372 C C . ILE A 1 188 ? 20.205 77.803 -3.280 1.00 43.70 179 ILE A C 1
ATOM 1373 O O . ILE A 1 188 ? 19.060 77.969 -2.852 1.00 41.09 179 ILE A O 1
ATOM 1378 N N . GLU A 1 189 ? 21.215 78.613 -2.979 1.00 45.52 180 GLU A N 1
ATOM 1379 C CA . GLU A 1 189 ? 21.022 79.806 -2.142 1.00 48.39 180 GLU A CA 1
ATOM 1380 C C . GLU A 1 189 ? 20.019 80.784 -2.751 1.00 46.35 180 GLU A C 1
ATOM 1381 O O . GLU A 1 189 ? 19.228 81.381 -2.025 1.00 47.94 180 GLU A O 1
ATOM 1387 N N . ALA A 1 190 ? 20.048 80.923 -4.076 1.00 45.99 181 ALA A N 1
ATOM 1388 C CA . ALA A 1 190 ? 19.094 81.769 -4.802 1.00 46.19 181 ALA A CA 1
ATOM 1389 C C . ALA A 1 190 ? 17.664 81.239 -4.677 1.00 45.85 181 ALA A C 1
ATOM 1390 O O . ALA A 1 190 ? 16.734 82.017 -4.460 1.00 46.52 181 ALA A O 1
ATOM 1392 N N . LEU A 1 191 ? 17.494 79.922 -4.801 1.00 44.61 182 LEU A N 1
ATOM 1393 C CA . LEU A 1 191 ? 16.187 79.288 -4.573 1.00 42.85 182 LEU A CA 1
ATOM 1394 C C . LEU A 1 191 ? 15.668 79.520 -3.155 1.00 41.72 182 LEU A C 1
ATOM 1395 O O . LEU A 1 191 ? 14.509 79.897 -2.974 1.00 39.03 182 LEU A O 1
ATOM 1400 N N . LEU A 1 192 ? 16.528 79.301 -2.163 1.00 41.88 183 LEU A N 1
ATOM 1401 C CA . LEU A 1 192 ? 16.165 79.523 -0.760 1.00 44.06 183 LEU A CA 1
ATOM 1402 C C . LEU A 1 192 ? 15.710 80.960 -0.519 1.00 45.38 183 LEU A C 1
ATOM 1403 O O . LEU A 1 192 ? 14.729 81.197 0.186 1.00 46.46 183 LEU A O 1
ATOM 1408 N N . GLU A 1 193 ? 16.419 81.903 -1.128 1.00 47.80 184 GLU A N 1
ATOM 1409 C CA . GLU A 1 193 ? 16.063 83.311 -1.055 1.00 52.32 184 GLU A CA 1
ATOM 1410 C C . GLU A 1 193 ? 14.737 83.571 -1.791 1.00 49.10 184 GLU A C 1
ATOM 1411 O O . GLU A 1 193 ? 13.848 84.220 -1.243 1.00 48.13 184 GLU A O 1
ATOM 1417 N N . LYS A 1 194 ? 14.594 83.023 -2.998 1.00 45.73 185 LYS A N 1
ATOM 1418 C CA . LYS A 1 194 ? 13.349 83.141 -3.768 1.00 44.69 185 LYS A CA 1
ATOM 1419 C C . LYS A 1 194 ? 12.120 82.651 -2.984 1.00 44.29 185 LYS A C 1
ATOM 1420 O O . LYS A 1 194 ? 11.081 83.314 -3.000 1.00 44.38 185 LYS A O 1
ATOM 1426 N N . TYR A 1 195 ? 12.247 81.510 -2.299 1.00 42.39 186 TYR A N 1
ATOM 1427 C CA . TYR A 1 195 ? 11.140 80.935 -1.517 1.00 40.90 186 TYR A CA 1
ATOM 1428 C C . TYR A 1 195 ? 11.145 81.348 -0.041 1.00 41.72 186 TYR A C 1
ATOM 1429 O O . TYR A 1 195 ? 10.332 80.852 0.742 1.00 42.66 186 TYR A O 1
ATOM 1438 N N . ASN A 1 196 ? 12.052 82.254 0.332 1.00 44.60 187 ASN A N 1
ATOM 1439 C CA . ASN A 1 196 ? 12.055 82.914 1.648 1.00 46.10 187 ASN A CA 1
ATOM 1440 C C . ASN A 1 196 ? 12.178 81.939 2.821 1.00 44.80 187 ASN A C 1
ATOM 1441 O O . ASN A 1 196 ? 11.355 81.918 3.728 1.00 44.08 187 ASN A O 1
ATOM 1446 N N . THR A 1 197 ? 13.224 81.120 2.769 1.00 45.99 188 THR A N 1
ATOM 1447 C CA . THR A 1 197 ? 13.510 80.129 3.808 1.00 44.92 188 THR A CA 1
ATOM 1448 C C . THR A 1 197 ? 15.021 79.921 3.908 1.00 46.17 188 THR A C 1
ATOM 1449 O O . THR A 1 197 ? 15.768 80.356 3.035 1.00 45.08 188 THR A O 1
ATOM 1453 N N . ARG A 1 198 ? 15.454 79.282 4.988 1.00 49.23 189 ARG A N 1
ATOM 1454 C CA . ARG A 1 198 ? 16.864 78.936 5.202 1.00 53.65 189 ARG A CA 1
ATOM 1455 C C . ARG A 1 198 ? 17.061 77.439 5.339 1.00 48.84 189 ARG A C 1
ATOM 1456 O O . ARG A 1 198 ? 18.112 76.992 5.788 1.00 49.82 189 ARG A O 1
ATOM 1464 N N . SER A 1 199 ? 16.055 76.666 4.956 1.00 45.10 190 SER A N 1
ATOM 1465 C CA . SER A 1 199 ? 16.106 75.229 5.097 1.00 44.29 190 SER A CA 1
ATOM 1466 C C . SER A 1 199 ? 15.628 74.557 3.827 1.00 41.20 190 SER A C 1
ATOM 1467 O O . SER A 1 199 ? 14.774 75.090 3.106 1.00 39.28 190 SER A O 1
ATOM 1470 N N . TYR A 1 200 ? 16.186 73.381 3.565 1.00 38.79 191 TYR A N 1
ATOM 1471 C CA . TYR A 1 200 ? 15.676 72.505 2.534 1.00 37.26 191 TYR A CA 1
ATOM 1472 C C . TYR A 1 200 ? 15.515 71.093 3.069 1.00 36.52 191 TYR A C 1
ATOM 1473 O O . TYR A 1 200 ? 16.155 70.707 4.057 1.00 35.37 191 TYR A O 1
ATOM 1482 N N . ILE A 1 201 ? 14.632 70.347 2.414 1.00 35.46 192 ILE A N 1
ATOM 1483 C CA . ILE A 1 201 ? 14.536 68.914 2.587 1.00 36.81 192 ILE A CA 1
ATOM 1484 C C . ILE A 1 201 ? 15.246 68.300 1.396 1.00 36.82 192 ILE A C 1
ATOM 1485 O O . ILE A 1 201 ? 15.008 68.701 0.257 1.00 36.23 192 ILE A O 1
ATOM 1490 N N . SER A 1 202 ? 16.108 67.327 1.666 1.00 37.31 193 SER A N 1
ATOM 1491 C CA . SER A 1 202 ? 16.668 66.489 0.616 1.00 37.77 193 SER A CA 1
ATOM 1492 C C . SER A 1 202 ? 15.581 65.531 0.149 1.00 37.52 193 SER A C 1
ATOM 1493 O O . SER A 1 202 ? 15.496 64.402 0.612 1.00 39.87 193 SER A O 1
ATOM 1496 N N . GLY A 1 203 ? 14.770 65.976 -0.786 1.00 37.89 194 GLY A N 1
ATOM 1497 C CA . GLY A 1 203 ? 13.700 65.183 -1.332 1.00 38.97 194 GLY A CA 1
ATOM 1498 C C . GLY A 1 203 ? 14.157 64.316 -2.459 1.00 39.84 194 GLY A C 1
ATOM 1499 O O . GLY A 1 203 ? 13.395 63.666 -3.101 1.00 40.73 194 GLY A O 1
ATOM 1500 N N . CYS A 1 204 ? 15.443 64.335 -2.682 1.00 40.69 195 CYS A N 1
ATOM 1501 C CA . CYS A 1 204 ? 16.104 63.562 -3.662 1.00 40.23 195 CYS A CA 1
ATOM 1502 C C . CYS A 1 204 ? 17.352 63.192 -2.914 1.00 38.68 195 CYS A C 1
ATOM 1503 O O . CYS A 1 204 ? 17.967 64.047 -2.325 1.00 35.32 195 CYS A O 1
ATOM 1506 N N . THR A 1 205 ? 17.717 61.920 -2.919 1.00 36.29 196 THR A N 1
ATOM 1507 C CA . THR A 1 205 ? 18.867 61.481 -2.156 1.00 36.43 196 THR A CA 1
ATOM 1508 C C . THR A 1 205 ? 20.195 62.094 -2.504 1.00 35.89 196 THR A C 1
ATOM 1509 O O . THR A 1 205 ? 21.023 62.227 -1.664 1.00 34.13 196 THR A O 1
ATOM 1513 N N . GLU A 1 206 ? 20.373 62.486 -3.742 1.00 35.21 197 GLU A N 1
ATOM 1514 C CA . GLU A 1 206 ? 21.629 63.121 -4.165 1.00 35.31 197 GLU A CA 1
ATOM 1515 C C . GLU A 1 206 ? 21.950 64.413 -3.398 1.00 35.63 197 GLU A C 1
ATOM 1516 O O . GLU A 1 206 ? 23.113 64.817 -3.359 1.00 34.40 197 GLU A O 1
ATOM 1522 N N . PHE A 1 207 ? 20.944 65.050 -2.790 1.00 35.57 198 PHE A N 1
ATOM 1523 C CA . PHE A 1 207 ? 21.188 66.212 -1.912 1.00 36.12 198 PHE A CA 1
ATOM 1524 C C . PHE A 1 207 ? 21.841 65.907 -0.557 1.00 36.24 198 PHE A C 1
ATOM 1525 O O . PHE A 1 207 ? 22.226 66.834 0.164 1.00 36.54 198 PHE A O 1
ATOM 1533 N N . HIS A 1 208 ? 21.976 64.622 -0.221 1.00 35.84 199 HIS A N 1
ATOM 1534 C CA . HIS A 1 208 ? 22.933 64.176 0.803 1.00 36.11 199 HIS A CA 1
ATOM 1535 C C . HIS A 1 208 ? 24.365 64.638 0.477 1.00 36.55 199 HIS A C 1
ATOM 1536 O O . HIS A 1 208 ? 25.124 65.002 1.382 1.00 35.34 199 HIS A O 1
ATOM 1543 N N . LEU A 1 209 ? 24.709 64.638 -0.813 1.00 35.90 200 LEU A N 1
ATOM 1544 C CA . LEU A 1 209 ? 26.036 65.055 -1.269 1.00 36.66 200 LEU A CA 1
ATOM 1545 C C . LEU A 1 209 ? 26.263 66.528 -0.987 1.00 36.59 200 LEU A C 1
ATOM 1546 O O . LEU A 1 209 ? 27.323 66.913 -0.490 1.00 37.96 200 LEU A O 1
ATOM 1551 N N . LEU A 1 210 ? 25.267 67.348 -1.309 1.00 36.01 201 LEU A N 1
ATOM 1552 C CA . LEU A 1 210 ? 25.316 68.768 -0.986 1.00 36.88 201 LEU A CA 1
ATOM 1553 C C . LEU A 1 210 ? 25.401 68.990 0.519 1.00 36.43 201 LEU A C 1
ATOM 1554 O O . LEU A 1 210 ? 26.184 69.812 0.972 1.00 37.33 201 LEU A O 1
ATOM 1559 N N . THR A 1 211 ? 24.581 68.266 1.276 1.00 36.33 202 THR A N 1
ATOM 1560 C CA . THR A 1 211 ? 24.541 68.399 2.730 1.00 37.76 202 THR A CA 1
ATOM 1561 C C . THR A 1 211 ? 25.905 68.121 3.361 1.00 39.47 202 THR A C 1
ATOM 1562 O O . THR A 1 211 ? 26.333 68.849 4.252 1.00 39.96 202 THR A O 1
ATOM 1566 N N . LYS A 1 212 ? 26.566 67.064 2.900 1.00 41.74 203 LYS A N 1
ATOM 1567 C CA . LYS A 1 212 ? 27.918 66.726 3.357 1.00 43.94 203 LYS A CA 1
ATOM 1568 C C . LYS A 1 212 ? 28.919 67.821 3.036 1.00 43.95 203 LYS A C 1
ATOM 1569 O O . LYS A 1 212 ? 29.719 68.197 3.893 1.00 45.10 203 LYS A O 1
ATOM 1575 N N . SER A 1 213 ? 28.858 68.331 1.808 1.00 44.49 204 SER A N 1
ATOM 1576 C CA . SER A 1 213 ? 29.731 69.422 1.375 1.00 45.34 204 SER A CA 1
ATOM 1577 C C . SER A 1 213 ? 29.556 70.702 2.202 1.00 47.27 204 SER A C 1
ATOM 1578 O O . SER A 1 213 ? 30.541 71.358 2.525 1.00 49.17 204 SER A O 1
ATOM 1581 N N . LEU A 1 214 ? 28.317 71.047 2.548 1.00 49.87 205 LEU A N 1
ATOM 1582 C CA . LEU A 1 214 ? 28.058 72.205 3.419 1.00 51.29 205 LEU A CA 1
ATOM 1583 C C . LEU A 1 214 ? 28.645 71.991 4.812 1.00 52.30 205 LEU A C 1
ATOM 1584 O O . LEU A 1 214 ? 29.263 72.895 5.371 1.00 52.42 205 LEU A O 1
ATOM 1589 N N . LYS A 1 215 ? 28.447 70.794 5.358 1.00 55.04 206 LYS A N 1
ATOM 1590 C CA . LYS A 1 215 ? 28.955 70.449 6.688 1.00 59.65 206 LYS A CA 1
ATOM 1591 C C . LYS A 1 215 ? 30.485 70.506 6.732 1.00 62.13 206 LYS A C 1
ATOM 1592 O O . LYS A 1 215 ? 31.063 71.081 7.658 1.00 62.92 206 LYS A O 1
ATOM 1598 N N . LEU A 1 216 ? 31.122 69.928 5.716 1.00 61.45 207 LEU A N 1
ATOM 1599 C CA . LEU A 1 216 ? 32.577 69.942 5.579 1.00 63.76 207 LEU A CA 1
ATOM 1600 C C . LEU A 1 216 ? 33.155 71.363 5.588 1.00 64.16 207 LEU A C 1
ATOM 1601 O O . LEU A 1 216 ? 34.195 71.597 6.195 1.00 65.48 207 LEU A O 1
ATOM 1606 N N . LYS A 1 217 ? 32.474 72.297 4.926 1.00 64.28 208 LYS A N 1
ATOM 1607 C CA . LYS A 1 217 ? 32.904 73.702 4.864 1.00 65.34 208 LYS A CA 1
ATOM 1608 C C . LYS A 1 217 ? 32.498 74.560 6.072 1.00 64.32 208 LYS A C 1
ATOM 1609 O O . LYS A 1 217 ? 32.901 75.718 6.154 1.00 65.16 208 LYS A O 1
ATOM 1615 N N . GLY A 1 218 ? 31.708 74.012 6.995 1.00 64.12 209 GLY A N 1
ATOM 1616 C CA . GLY A 1 218 ? 31.215 74.766 8.148 1.00 63.49 209 GLY A CA 1
ATOM 1617 C C . GLY A 1 218 ? 30.185 75.837 7.814 1.00 64.96 209 GLY A C 1
ATOM 1618 O O . GLY A 1 218 ? 30.050 76.816 8.554 1.00 64.16 209 GLY A O 1
ATOM 1619 N N . ILE A 1 219 ? 29.459 75.655 6.707 1.00 64.85 210 ILE A N 1
ATOM 1620 C CA . ILE A 1 219 ? 28.369 76.554 6.324 1.00 63.75 210 ILE A CA 1
ATOM 1621 C C . ILE A 1 219 ? 27.142 76.164 7.144 1.00 65.40 210 ILE A C 1
ATOM 1622 O O . ILE A 1 219 ? 26.432 75.216 6.804 1.00 69.46 210 ILE A O 1
ATOM 1627 N N . ASP A 1 220 ? 26.915 76.904 8.227 1.00 67.00 211 ASP A N 1
ATOM 1628 C CA . ASP A 1 220 ? 25.809 76.657 9.162 1.00 67.57 211 ASP A CA 1
ATOM 1629 C C . ASP A 1 220 ? 24.574 77.535 8.891 1.00 62.37 211 ASP A C 1
ATOM 1630 O O . ASP A 1 220 ? 23.586 77.444 9.615 1.00 61.14 211 ASP A O 1
ATOM 1635 N N . SER A 1 221 ? 24.635 78.375 7.859 1.00 58.73 212 SER A N 1
ATOM 1636 C CA . SER A 1 221 ? 23.539 79.285 7.512 1.00 58.09 212 SER A CA 1
ATOM 1637 C C . SER A 1 221 ? 22.315 78.576 6.910 1.00 55.97 212 SER A C 1
ATOM 1638 O O . SER A 1 221 ? 21.209 79.122 6.941 1.00 56.65 212 SER A O 1
ATOM 1641 N N . ILE A 1 222 ? 22.523 77.382 6.352 1.00 52.21 213 ILE A N 1
ATOM 1642 C CA . ILE A 1 222 ? 21.455 76.583 5.762 1.00 49.48 213 ILE A CA 1
ATOM 1643 C C . ILE A 1 222 ? 21.167 75.381 6.655 1.00 46.61 213 ILE A C 1
ATOM 1644 O O . ILE A 1 222 ? 22.076 74.655 7.026 1.00 47.90 213 ILE A O 1
ATOM 1649 N N . LYS A 1 223 ? 19.898 75.183 6.991 1.00 44.99 214 LYS A N 1
ATOM 1650 C CA . LYS A 1 223 ? 19.450 73.988 7.698 1.00 44.88 214 LYS A CA 1
ATOM 1651 C C . LYS A 1 223 ? 19.070 72.917 6.673 1.00 44.94 214 LYS A C 1
ATOM 1652 O O . LYS A 1 223 ? 18.161 73.115 5.878 1.00 43.67 214 LYS A O 1
ATOM 1658 N N . ALA A 1 224 ? 19.757 71.780 6.707 1.00 43.77 215 ALA A N 1
ATOM 1659 C CA . ALA A 1 224 ? 19.461 70.670 5.816 1.00 42.72 215 ALA A CA 1
ATOM 1660 C C . ALA A 1 224 ? 18.686 69.599 6.568 1.00 43.28 215 ALA A C 1
ATOM 1661 O O . ALA A 1 224 ? 19.195 69.030 7.529 1.00 45.82 215 ALA A O 1
ATOM 1663 N N . ILE A 1 225 ? 17.452 69.339 6.139 1.00 42.21 216 ILE A N 1
ATOM 1664 C CA . ILE A 1 225 ? 16.716 68.155 6.579 1.00 41.24 216 ILE A CA 1
ATOM 1665 C C . ILE A 1 225 ? 17.028 67.044 5.577 1.00 39.55 216 ILE A C 1
ATOM 1666 O O . ILE A 1 225 ? 16.444 66.981 4.491 1.00 37.54 216 ILE A O 1
ATOM 1671 N N . ASP A 1 226 ? 17.969 66.187 5.974 1.00 38.26 217 ASP A N 1
ATOM 1672 C CA . ASP A 1 226 ? 18.626 65.235 5.099 1.00 37.08 217 ASP A CA 1
ATOM 1673 C C . ASP A 1 226 ? 18.515 63.845 5.717 1.00 36.03 217 ASP A C 1
ATOM 1674 O O . ASP A 1 226 ? 19.277 63.517 6.621 1.00 35.73 217 ASP A O 1
ATOM 1679 N N . PRO A 1 227 ? 17.557 63.026 5.243 1.00 35.23 218 PRO A N 1
ATOM 1680 C CA . PRO A 1 227 ? 17.308 61.722 5.865 1.00 35.38 218 PRO A CA 1
ATOM 1681 C C . PRO A 1 227 ? 18.506 60.779 5.962 1.00 34.74 218 PRO A C 1
ATOM 1682 O O . PRO A 1 227 ? 18.632 60.063 6.951 1.00 35.07 218 PRO A O 1
ATOM 1686 N N . LEU A 1 228 ? 19.361 60.763 4.945 1.00 34.34 219 LEU A N 1
ATOM 1687 C CA . LEU A 1 228 ? 20.529 59.886 4.959 1.00 35.43 219 LEU A CA 1
ATOM 1688 C C . LEU A 1 228 ? 21.549 60.270 6.032 1.00 35.00 219 LEU A C 1
ATOM 1689 O O . LEU A 1 228 ? 22.102 59.389 6.671 1.00 33.85 219 LEU A O 1
ATOM 1694 N N . SER A 1 229 ? 21.781 61.568 6.225 1.00 36.18 220 SER A N 1
ATOM 1695 C CA . SER A 1 229 ? 22.606 62.056 7.337 1.00 38.24 220 SER A CA 1
ATOM 1696 C C . SER A 1 229 ? 22.023 61.651 8.679 1.00 38.53 220 SER A C 1
ATOM 1697 O O . SER A 1 229 ? 22.754 61.220 9.565 1.00 38.66 220 SER A O 1
ATOM 1700 N N . THR A 1 230 ? 20.704 61.777 8.806 1.00 38.24 221 THR A N 1
ATOM 1701 C CA . THR A 1 230 ? 19.997 61.413 10.031 1.00 37.34 221 THR A CA 1
ATOM 1702 C C . THR A 1 230 ? 20.111 59.917 10.341 1.00 37.94 221 THR A C 1
ATOM 1703 O O . THR A 1 230 ? 20.380 59.537 11.487 1.00 37.71 221 THR A O 1
ATOM 1707 N N . ILE A 1 231 ? 19.912 59.077 9.326 1.00 37.54 222 ILE A N 1
ATOM 1708 C CA . ILE A 1 231 ? 20.051 57.625 9.491 1.00 38.42 222 ILE A CA 1
ATOM 1709 C C . ILE A 1 231 ? 21.486 57.251 9.901 1.00 39.79 222 ILE A C 1
ATOM 1710 O O . ILE A 1 231 ? 21.686 56.452 10.815 1.00 39.79 222 ILE A O 1
ATOM 1715 N N . ALA A 1 232 ? 22.469 57.841 9.231 1.00 39.89 223 ALA A N 1
ATOM 1716 C CA . ALA A 1 232 ? 23.872 57.612 9.566 1.00 42.26 223 ALA A CA 1
ATOM 1717 C C . ALA A 1 232 ? 24.168 58.039 11.007 1.00 43.07 223 ALA A C 1
ATOM 1718 O O . ALA A 1 232 ? 24.714 57.274 11.802 1.00 44.63 223 ALA A O 1
ATOM 1720 N N . GLN A 1 233 ? 23.771 59.259 11.331 1.00 45.72 224 GLN A N 1
ATOM 1721 C CA . GLN A 1 233 ? 23.991 59.840 12.653 1.00 49.02 224 GLN A CA 1
ATOM 1722 C C . GLN A 1 233 ? 23.327 59.070 13.803 1.00 47.95 224 GLN A C 1
ATOM 1723 O O . GLN A 1 233 ? 23.923 58.929 14.863 1.00 49.08 224 GLN A O 1
ATOM 1729 N N . ASN A 1 234 ? 22.121 58.555 13.579 1.00 46.25 225 ASN A N 1
ATOM 1730 C CA . ASN A 1 234 ? 21.353 57.855 14.615 1.00 45.38 225 ASN A CA 1
ATOM 1731 C C . ASN A 1 234 ? 21.276 56.356 14.381 1.00 45.20 225 ASN A C 1
ATOM 1732 O O . ASN A 1 234 ? 20.302 55.710 14.782 1.00 45.11 225 ASN A O 1
ATOM 1737 N N . PHE A 1 235 ? 22.315 55.803 13.757 1.00 44.62 226 PHE A N 1
ATOM 1738 C CA . PHE A 1 235 ? 22.376 54.376 13.436 1.00 44.77 226 PHE A CA 1
ATOM 1739 C C . PHE A 1 235 ? 22.111 53.491 14.658 1.00 47.32 226 PHE A C 1
ATOM 1740 O O . PHE A 1 235 ? 21.348 52.530 14.575 1.00 46.65 226 PHE A O 1
ATOM 1748 N N . SER A 1 236 ? 22.760 53.816 15.776 1.00 50.60 227 SER A N 1
ATOM 1749 C CA . SER A 1 236 ? 22.633 53.047 17.023 1.00 55.47 227 SER A CA 1
ATOM 1750 C C . SER A 1 236 ? 21.191 52.881 17.481 1.00 57.62 227 SER A C 1
ATOM 1751 O O . SER A 1 236 ? 20.765 51.780 17.829 1.00 57.06 227 SER A O 1
ATOM 1754 N N . GLN A 1 237 ? 20.461 53.980 17.475 1.00 62.77 228 GLN A N 1
ATOM 1755 C CA . GLN A 1 237 ? 19.083 54.006 17.900 1.00 66.60 228 GLN A CA 1
ATOM 1756 C C . GLN A 1 237 ? 18.058 53.527 16.899 1.00 65.47 228 GLN A C 1
ATOM 1757 O O . GLN A 1 237 ? 17.091 52.927 17.256 1.00 67.70 228 GLN A O 1
ATOM 1763 N N . LEU A 1 238 ? 18.264 53.798 15.640 1.00 65.01 229 LEU A N 1
ATOM 1764 C CA . LEU A 1 238 ? 17.327 53.393 14.585 1.00 64.36 229 LEU A CA 1
ATOM 1765 C C . LEU A 1 238 ? 17.424 51.922 14.198 1.00 64.06 229 LEU A C 1
ATOM 1766 O O . LEU A 1 238 ? 16.398 51.287 13.970 1.00 66.51 229 LEU A O 1
ATOM 1771 N N . ILE A 1 239 ? 18.641 51.384 14.114 1.00 64.81 230 ILE A N 1
ATOM 1772 C CA . ILE A 1 239 ? 18.853 50.046 13.541 1.00 66.65 230 ILE A CA 1
ATOM 1773 C C . ILE A 1 239 ? 18.773 48.967 14.625 1.00 68.11 230 ILE A C 1
ATOM 1774 O O . ILE A 1 239 ? 19.742 48.742 15.355 1.00 67.39 230 ILE A O 1
ATOM 1779 N N . ILE A 1 240 ? 17.615 48.302 14.705 1.00 73.05 231 ILE A N 1
ATOM 1780 C CA . ILE A 1 240 ? 17.327 47.291 15.736 1.00 74.17 231 ILE A CA 1
ATOM 1781 C C . ILE A 1 240 ? 16.893 45.979 15.084 1.00 71.22 231 ILE A C 1
ATOM 1782 O O . ILE A 1 240 ? 17.146 44.897 15.619 1.00 71.55 231 ILE A O 1
#

Nearest PDB structures (foldseek):
  5wxx-assembly1_A-2  TM=1.003E+00  e=1.649E-41  Microcystis aeruginosa PCC 7806
  5wxy-assembly1_A  TM=1.004E+00  e=2.438E-40  Microcystis aeruginosa PCC 7806
  5xnk-assembly1_A-2  TM=9.985E-01  e=9.205E-39  Microcystis aeruginosa PCC 7806
  1jfl-assembly1_B  TM=7.949E-01  e=5.357E-13  Pyrococcus horikoshii OT3
  3s7z-assembly1_B  TM=8.366E-01  e=7.472E-12  Salmonella enterica subsp. enterica serovar Typhimurium str. LT2

B-factor: mean 49.28, std 11.7, range [30.0, 99.04]

Organism: Microcystis aeruginosa (strain PCC 7806) (NCBI:txid267872)

Secondary structure (DSSP, 8-state):
--EEEEEE--HHHHHHHHHHHHHHS--SS-GGGSPEEEEEE-TTS--HHHHHHSS-HHHHHHHHHHHHHHHHHH-SEEEES-SGGGGGGGGS-GGGGTTB--HHHHHHHHHHHH-S-EEEE--HHHHHHTHHHHH-TTGGGEEEPPHHHHHHHH--TTTTTTT--GGGGHHHHHHHHHHTT-SEEEE-STTHHHHHHHHHHHT--SSEEE-HHHHHHHTHHHH--

Sequence (225 aa):
LPILGVLGGGPVVTAEFLKSIYEYNPFIDKEQESPNVIVFSFPSAPDRTGSIDSGKEREFIDFIQVNLEHLNKLADCIVIGCCTAHYALPQIPENLKDKLISLIKIADQELQEYNEPTLLLASTGTYQKKLFQEGCTTADLIISLSESDQKLIHEIYKVLKRGHDPLSILRDIEALLEKYNTRSYISGCTEFHLLTKSLKLKGIDSIKAIDPLSTIAQNFSQLII

Radius of gyration: 16.81 Å; Cα contacts (8 Å, |Δi|>4): 356; chains: 1; bounding box: 38×46×40 Å

InterPro domains:
  IPR001920 Asp/Glu racemase [G3DSA:3.40.50.1860] (8-224)
  IPR001920 Asp/Glu racemase [G3DSA:3.40.50.1860] (110-218)
  IPR001920 Asp/Glu racemase [SSF53681] (7-118)
  IPR001920 Asp/Glu racemase [SSF53681] (125-225)
  IPR015942 Asp/Glu/hydantoin racemase [PF01177] (11-215)

Foldseek 3Di:
DAEEEEAAPVQLLQVVLVVLLCVLPPD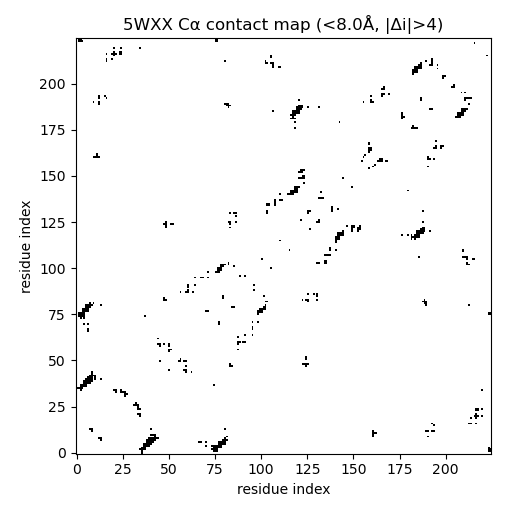DPDPVPGHHYHYDHDNVQPDLVVCVVDVNVVVNLVVVQVVLVVCVVPGQAYEYLWLLSCLSVVVHDPSSCPRYDHLLVLLQVVCVVVVAAAEELAAVSCVVSCSNCVPHPVNVSYDYDDPVVNVVSVVCPVAQSVPHQLVVCVVVVVVVCVVSVHQEYECSTSSCVRVVVNCVVVVVPSHHYSHSSSVCSNCVVPSGD

Solvent-accessible surface area: 11022 Å² total